Protein AF-A0A7V4HFW6-F1 (afdb_monomer_lite)

Sequence (253 aa):
MPDVRALERLYQLGNRREFVHPDPLETLYEYPHDEDREAVGLIAACLAYGRVAQILRSLRFVLSSLGSHPAQFLRSATAAEIKRAAAGFRHRFTDEADLAHFLIAVGQLLRDFGSLEKSFSSCICPGDTTTFPAVRKWAAMLAPRGRSSLVPDADGGSAFKRLHLYLRWMLRKDDVDPGCWNCAPPSMLVMPLDTHMCQIAKSWRLTMRSSMDETMALEITGRFRDVRPDDPVRYDFVLTRFGINPGATVHWV

Structure (mmCIF, N/CA/C/O backbone):
data_AF-A0A7V4HFW6-F1
#
_entry.id   AF-A0A7V4HFW6-F1
#
loop_
_atom_site.group_PDB
_atom_site.id
_atom_site.type_symbol
_atom_site.label_atom_id
_atom_site.label_alt_id
_atom_site.label_comp_id
_atom_site.label_asym_id
_atom_site.label_entity_id
_atom_site.label_seq_id
_atom_site.pdbx_PDB_ins_code
_atom_site.Cartn_x
_atom_site.Cartn_y
_atom_site.Cartn_z
_atom_site.occupancy
_atom_site.B_iso_or_equiv
_atom_site.auth_seq_id
_atom_site.auth_comp_id
_atom_site.auth_asym_id
_atom_site.auth_atom_id
_atom_site.pdbx_PDB_model_num
ATOM 1 N N . MET A 1 1 ? -18.505 4.754 18.917 1.00 77.94 1 MET A N 1
ATOM 2 C CA . MET A 1 1 ? -18.320 3.596 18.013 1.00 77.94 1 MET A CA 1
ATOM 3 C C . MET A 1 1 ? -19.536 2.683 18.121 1.00 77.94 1 MET A C 1
ATOM 5 O O . MET A 1 1 ? -20.018 2.542 19.242 1.00 77.94 1 MET A O 1
ATOM 9 N N . PRO A 1 2 ? -20.048 2.112 17.015 1.00 77.88 2 PRO A N 1
ATOM 10 C CA . PRO A 1 2 ? -21.076 1.073 17.056 1.00 77.88 2 PRO A CA 1
ATOM 11 C C . PRO A 1 2 ? -20.615 -0.147 17.857 1.00 77.88 2 PRO A C 1
ATOM 13 O O . PRO A 1 2 ? -19.414 -0.343 18.057 1.00 77.88 2 PRO A O 1
ATOM 16 N N . ASP A 1 3 ? -21.561 -0.978 18.293 1.00 86.94 3 ASP A N 1
ATOM 17 C CA . ASP A 1 3 ? -21.212 -2.254 18.912 1.00 86.94 3 ASP A CA 1
ATOM 18 C C . ASP A 1 3 ? -20.557 -3.220 17.901 1.00 86.94 3 ASP A C 1
ATOM 20 O O . ASP A 1 3 ? -20.716 -3.105 16.681 1.00 86.94 3 ASP A O 1
ATOM 24 N N . VAL A 1 4 ? -19.820 -4.203 18.425 1.00 90.56 4 VAL A N 1
ATOM 25 C CA . VAL A 1 4 ? -19.086 -5.191 17.616 1.00 90.56 4 VAL A CA 1
ATOM 26 C C . VAL A 1 4 ? -20.016 -5.994 16.699 1.00 90.56 4 VAL A C 1
ATOM 28 O O . VAL A 1 4 ? -19.644 -6.324 15.575 1.00 90.56 4 VAL A O 1
ATOM 31 N N . ARG A 1 5 ? -21.247 -6.294 17.137 1.00 92.00 5 ARG A N 1
ATOM 32 C CA . ARG A 1 5 ? -22.207 -7.071 16.336 1.00 92.00 5 ARG A CA 1
ATOM 33 C C . ARG A 1 5 ? -22.681 -6.274 15.124 1.00 92.00 5 ARG A C 1
ATOM 35 O O . ARG A 1 5 ? -22.878 -6.855 14.062 1.00 92.00 5 ARG A O 1
ATOM 42 N N . ALA A 1 6 ? -22.864 -4.963 15.259 1.00 91.31 6 ALA A N 1
ATOM 43 C CA . ALA A 1 6 ? -23.225 -4.080 14.160 1.00 91.31 6 ALA A CA 1
ATOM 44 C C . ALA A 1 6 ? -22.107 -4.000 13.110 1.00 91.31 6 ALA A C 1
ATOM 46 O O . ALA A 1 6 ? -22.396 -4.131 11.922 1.00 91.31 6 ALA A O 1
ATOM 47 N N . LEU A 1 7 ? -20.847 -3.863 13.540 1.00 92.75 7 LEU A N 1
ATOM 48 C CA . LEU A 1 7 ? -19.689 -3.860 12.637 1.00 92.75 7 LEU A CA 1
ATOM 49 C C . LEU A 1 7 ? -19.529 -5.196 11.897 1.00 92.75 7 LEU A C 1
ATOM 51 O O . LEU A 1 7 ? -19.303 -5.203 10.689 1.00 92.75 7 LEU A O 1
ATOM 55 N N . GLU A 1 8 ? -19.718 -6.326 12.582 1.00 94.94 8 GLU A N 1
ATOM 56 C CA . GLU A 1 8 ? -19.687 -7.641 11.928 1.00 94.94 8 GLU A CA 1
ATOM 57 C C . GLU A 1 8 ? -20.806 -7.833 10.914 1.00 94.94 8 GLU A C 1
ATOM 59 O O . GLU A 1 8 ? -20.550 -8.319 9.815 1.00 94.94 8 GLU A O 1
ATOM 64 N N . ARG A 1 9 ? -22.037 -7.423 11.244 1.00 93.31 9 ARG A N 1
ATOM 65 C CA . ARG A 1 9 ? -23.144 -7.469 10.280 1.00 93.31 9 ARG A CA 1
ATOM 66 C C . ARG A 1 9 ? -22.826 -6.637 9.043 1.00 93.31 9 ARG A C 1
ATOM 68 O O . ARG A 1 9 ? -23.044 -7.105 7.930 1.00 93.31 9 ARG A O 1
ATOM 75 N N . LEU A 1 10 ? -22.278 -5.436 9.228 1.00 92.12 10 LEU A N 1
ATOM 76 C CA . LEU A 1 10 ? -21.871 -4.582 8.115 1.00 92.12 10 LEU A CA 1
ATOM 77 C C . LEU A 1 10 ? -20.814 -5.265 7.239 1.00 92.12 10 LEU A C 1
ATOM 79 O O . LEU A 1 10 ? -20.941 -5.262 6.017 1.00 92.12 10 LEU A O 1
ATOM 83 N N . TYR A 1 11 ? -19.807 -5.886 7.855 1.00 95.44 11 TYR A N 1
ATOM 84 C CA . TYR A 1 11 ? -18.776 -6.628 7.136 1.00 95.44 11 TYR A CA 1
ATOM 85 C C . TYR A 1 11 ? -19.361 -7.805 6.342 1.00 95.44 11 TYR A C 1
ATOM 87 O O . TYR A 1 11 ? -19.107 -7.923 5.150 1.00 95.44 11 TYR A O 1
ATOM 95 N N . GLN A 1 12 ? -20.199 -8.640 6.961 1.00 94.44 12 GLN A N 1
ATOM 96 C CA . GLN A 1 12 ? -20.808 -9.810 6.308 1.00 94.44 12 GLN A CA 1
ATOM 97 C C . GLN A 1 12 ? -21.712 -9.442 5.121 1.00 94.44 12 GLN A C 1
ATOM 99 O O . GLN A 1 12 ? -21.821 -10.193 4.147 1.00 94.44 12 GLN A O 1
ATOM 104 N N . LEU A 1 13 ? -22.382 -8.292 5.205 1.00 91.88 13 LEU A N 1
ATOM 105 C CA . LEU A 1 13 ? -23.240 -7.796 4.134 1.00 91.88 13 LEU A CA 1
ATOM 106 C C . LEU A 1 13 ? -22.433 -7.114 3.026 1.00 91.88 13 LEU A C 1
ATOM 108 O O . LEU A 1 13 ? -22.739 -7.319 1.857 1.00 91.88 13 LEU A O 1
ATOM 112 N N . GLY A 1 14 ? -21.421 -6.319 3.383 1.00 92.56 14 GLY A N 1
ATOM 113 C CA . GLY A 1 14 ? -20.745 -5.410 2.458 1.00 92.56 14 GLY A CA 1
ATOM 114 C C . GLY A 1 14 ? -19.383 -5.865 1.935 1.00 92.56 14 GLY A C 1
ATOM 115 O O . GLY A 1 14 ? -18.939 -5.333 0.922 1.00 92.56 14 GLY A O 1
ATOM 116 N N . ASN A 1 15 ? -18.692 -6.810 2.581 1.00 95.88 15 ASN A N 1
ATOM 117 C CA . ASN A 1 15 ? -17.366 -7.259 2.145 1.00 95.88 15 ASN A CA 1
ATOM 118 C C . ASN A 1 15 ? -17.488 -8.246 0.980 1.00 95.88 15 ASN A C 1
ATOM 120 O O . ASN A 1 15 ? -17.296 -9.444 1.151 1.00 95.88 15 ASN A O 1
ATOM 124 N N . ARG A 1 16 ? -17.877 -7.741 -0.193 1.00 94.75 16 ARG A N 1
ATOM 125 C CA . ARG A 1 16 ? -18.150 -8.539 -1.392 1.00 94.75 16 ARG A CA 1
ATOM 126 C C . ARG A 1 16 ? -17.577 -7.867 -2.629 1.00 94.75 16 ARG A C 1
ATOM 128 O O . ARG A 1 16 ? -17.678 -6.649 -2.781 1.00 94.75 16 ARG A O 1
ATOM 135 N N . ARG A 1 17 ? -17.057 -8.676 -3.559 1.00 93.38 17 ARG A N 1
ATOM 136 C CA . ARG A 1 17 ? -16.480 -8.198 -4.833 1.00 93.38 17 ARG A CA 1
ATOM 137 C C . ARG A 1 17 ? -17.443 -7.360 -5.661 1.00 93.38 17 ARG A C 1
ATOM 139 O O . ARG A 1 17 ? -17.020 -6.405 -6.300 1.00 93.38 17 ARG A O 1
ATOM 146 N N . GLU A 1 18 ? -18.733 -7.685 -5.620 1.00 93.06 18 GLU A N 1
ATOM 147 C CA . GLU A 1 18 ? -19.774 -6.952 -6.351 1.00 93.06 18 GLU A CA 1
ATOM 148 C C . GLU A 1 18 ? -19.859 -5.469 -5.956 1.00 93.06 18 GLU A C 1
ATOM 150 O O . GLU A 1 18 ? -20.250 -4.637 -6.771 1.00 93.06 18 GLU A O 1
ATOM 155 N N . PHE A 1 19 ? -19.430 -5.118 -4.739 1.00 93.44 19 PHE A N 1
ATOM 156 C CA . PHE A 1 19 ? -19.416 -3.738 -4.263 1.00 93.44 19 PHE A CA 1
ATOM 157 C C . PHE A 1 19 ? -18.097 -3.014 -4.519 1.00 93.44 19 PHE A C 1
ATOM 159 O O . PHE A 1 19 ? -18.012 -1.825 -4.217 1.00 93.44 19 PHE A O 1
ATOM 166 N N . VAL A 1 20 ? -17.076 -3.676 -5.073 1.00 94.38 20 VAL A N 1
ATOM 167 C CA . VAL A 1 20 ? -15.762 -3.061 -5.319 1.00 94.38 20 VAL A CA 1
ATOM 168 C C . VAL A 1 20 ? -15.848 -2.021 -6.430 1.00 94.38 20 VAL A C 1
ATOM 170 O O . VAL A 1 20 ? -15.297 -0.939 -6.276 1.00 94.38 20 VAL A O 1
ATOM 173 N N . HIS A 1 21 ? -16.596 -2.261 -7.507 1.00 92.44 21 HIS A N 1
ATOM 174 C CA . HIS A 1 21 ? -16.674 -1.288 -8.597 1.00 92.44 21 HIS A CA 1
ATOM 175 C C . HIS A 1 21 ? -17.444 -0.013 -8.199 1.00 92.44 21 HIS A C 1
ATOM 177 O O . HIS A 1 21 ? -18.518 -0.108 -7.595 1.00 92.44 21 HIS A O 1
ATOM 183 N N . PRO A 1 22 ? -16.950 1.199 -8.533 1.00 92.81 22 PRO A N 1
ATOM 184 C CA . PRO A 1 22 ? -15.612 1.509 -9.048 1.00 92.81 22 PRO A CA 1
ATOM 185 C C . PRO A 1 22 ? -14.568 1.616 -7.923 1.00 92.81 22 PRO A C 1
ATOM 187 O O . PRO A 1 22 ? -14.797 2.335 -6.945 1.00 92.81 22 PRO A O 1
ATOM 190 N N . ASP A 1 23 ? -13.418 0.957 -8.061 1.00 94.94 23 ASP A N 1
ATOM 191 C CA . ASP A 1 23 ? -12.269 1.091 -7.147 1.00 94.94 23 ASP A CA 1
ATOM 192 C C . ASP A 1 23 ? -10.970 0.636 -7.836 1.00 94.94 23 ASP A C 1
ATOM 194 O O . ASP A 1 23 ? -11.009 -0.353 -8.560 1.00 94.94 23 ASP A O 1
ATOM 198 N N . PRO A 1 24 ? -9.813 1.295 -7.620 1.00 96.44 24 PRO A N 1
ATOM 199 C CA . PRO A 1 24 ? -8.518 0.822 -8.123 1.00 96.44 24 PRO A CA 1
ATOM 200 C C . PRO A 1 24 ? -8.185 -0.632 -7.775 1.00 96.44 24 PRO A C 1
ATOM 202 O O . PRO A 1 24 ? -7.487 -1.284 -8.543 1.00 96.44 24 PRO A O 1
ATOM 205 N N . LEU A 1 25 ? -8.690 -1.146 -6.650 1.00 97.38 25 LEU A N 1
ATOM 206 C CA . LEU A 1 25 ? -8.543 -2.545 -6.255 1.00 97.38 25 LEU A CA 1
ATOM 207 C C . LEU A 1 25 ? -9.041 -3.519 -7.339 1.00 97.38 25 LEU A C 1
ATOM 209 O O . LEU A 1 25 ? -8.494 -4.610 -7.477 1.00 97.38 25 LEU A O 1
ATOM 213 N N . GLU A 1 26 ? -10.032 -3.127 -8.146 1.00 96.38 26 GLU A N 1
ATOM 214 C CA . GLU A 1 26 ? -10.599 -3.998 -9.179 1.00 96.38 26 GLU A CA 1
ATOM 215 C C . GLU A 1 26 ? -9.568 -4.412 -10.238 1.00 96.38 26 GLU A C 1
ATOM 217 O O . GLU A 1 26 ? -9.632 -5.532 -10.742 1.00 96.38 26 GLU A O 1
ATOM 222 N N . THR A 1 27 ? -8.563 -3.569 -10.511 1.00 96.81 27 THR A N 1
ATOM 223 C CA . THR A 1 27 ? -7.544 -3.867 -11.528 1.00 96.81 27 THR A CA 1
ATOM 224 C C . THR A 1 27 ? -6.613 -4.997 -11.104 1.00 96.81 27 THR A C 1
ATOM 226 O O . THR A 1 27 ? -5.989 -5.624 -11.949 1.00 96.81 27 THR A O 1
ATOM 229 N N . LEU A 1 28 ? -6.493 -5.276 -9.801 1.00 97.25 28 LEU A N 1
ATOM 230 C CA . LEU A 1 28 ? -5.651 -6.364 -9.294 1.00 97.25 28 LEU A CA 1
ATOM 231 C C . LEU A 1 28 ? -6.255 -7.738 -9.612 1.00 97.25 28 LEU A C 1
ATOM 233 O O . LEU A 1 28 ? -5.517 -8.715 -9.732 1.00 97.25 28 LEU A O 1
ATOM 237 N N . TYR A 1 29 ? -7.583 -7.828 -9.738 1.00 96.50 29 TYR A N 1
ATOM 238 C CA . TYR A 1 29 ? -8.276 -9.094 -9.990 1.00 96.50 29 TYR A CA 1
ATOM 239 C C . TYR A 1 29 ? -8.014 -9.651 -11.392 1.00 96.50 29 TYR A C 1
ATOM 241 O O . TYR A 1 29 ? -8.211 -10.844 -11.615 1.00 96.50 29 TYR A O 1
ATOM 249 N N . GLU A 1 30 ? -7.542 -8.814 -12.315 1.00 95.25 30 GLU A N 1
ATOM 250 C CA . GLU A 1 30 ? -7.177 -9.207 -13.679 1.00 95.25 30 GLU A CA 1
ATOM 251 C C . GLU A 1 30 ? -5.857 -9.998 -13.735 1.00 95.25 30 GLU A C 1
ATOM 253 O O . GLU A 1 30 ? -5.575 -10.654 -14.736 1.00 95.25 30 GLU A O 1
ATOM 258 N N . TYR A 1 31 ? -5.065 -9.987 -12.654 1.00 96.44 31 TYR A N 1
ATOM 259 C CA . TYR A 1 31 ? -3.731 -10.587 -12.612 1.00 96.44 31 TYR A CA 1
ATOM 260 C C . TYR A 1 31 ? -3.705 -11.829 -11.701 1.00 96.44 31 TYR A C 1
ATOM 262 O O . TYR A 1 31 ? -3.761 -11.712 -10.468 1.00 96.44 31 TYR A O 1
ATOM 270 N N . PRO A 1 32 ? -3.619 -13.049 -12.273 1.00 93.06 32 PRO A N 1
ATOM 271 C CA . PRO A 1 32 ? -3.630 -14.291 -11.500 1.00 93.06 32 PRO A CA 1
ATOM 272 C C . PRO A 1 32 ? -2.291 -14.578 -10.807 1.00 93.06 32 PRO A C 1
ATOM 274 O O . PRO A 1 32 ? -2.283 -15.235 -9.767 1.00 93.06 32 PRO A O 1
ATOM 277 N N . HIS A 1 33 ? -1.180 -14.074 -11.348 1.00 96.44 33 HIS A N 1
ATOM 278 C CA . HIS A 1 33 ? 0.154 -14.257 -10.783 1.00 96.44 33 HIS A CA 1
ATOM 279 C C . HIS A 1 33 ? 0.451 -13.200 -9.720 1.00 96.44 33 HIS A C 1
ATOM 281 O O . HIS A 1 33 ? 0.238 -12.009 -9.947 1.00 96.44 33 HIS A O 1
ATOM 287 N N . ASP A 1 34 ? 0.960 -13.644 -8.568 1.00 97.25 34 ASP A N 1
ATOM 288 C CA . ASP A 1 34 ? 1.223 -12.766 -7.425 1.00 97.25 34 ASP A CA 1
ATOM 289 C C . ASP A 1 34 ? 2.218 -11.656 -7.780 1.00 97.25 34 ASP A C 1
ATOM 291 O O . ASP A 1 34 ? 1.963 -10.503 -7.457 1.00 97.25 34 ASP A O 1
ATOM 295 N N . GLU A 1 35 ? 3.272 -11.955 -8.546 1.00 97.19 35 GLU A N 1
ATOM 296 C CA . GLU A 1 35 ? 4.270 -10.952 -8.942 1.00 97.19 35 GLU A CA 1
ATOM 297 C C . GLU A 1 35 ? 3.668 -9.772 -9.721 1.00 97.19 35 GLU A C 1
ATOM 299 O O . GLU A 1 35 ? 3.966 -8.613 -9.423 1.00 97.19 35 GLU A O 1
ATOM 304 N N . ASP A 1 36 ? 2.767 -10.043 -10.667 1.00 98.38 36 ASP A N 1
ATOM 305 C CA . ASP A 1 36 ? 2.070 -8.998 -11.416 1.00 98.38 36 ASP A CA 1
ATOM 306 C C . ASP A 1 36 ? 1.048 -8.276 -10.529 1.00 98.38 36 ASP A C 1
ATOM 308 O O . ASP A 1 36 ? 0.936 -7.049 -10.588 1.00 98.38 36 ASP A O 1
ATOM 312 N N . ARG A 1 37 ? 0.353 -9.005 -9.646 1.00 98.19 37 ARG A N 1
ATOM 313 C CA . ARG A 1 37 ? -0.600 -8.420 -8.694 1.00 98.19 37 ARG A CA 1
ATOM 314 C C . ARG A 1 37 ? 0.075 -7.465 -7.709 1.00 98.19 37 ARG A C 1
ATOM 316 O O . ARG A 1 37 ? -0.494 -6.416 -7.415 1.00 98.19 37 ARG A O 1
ATOM 323 N N . GLU A 1 38 ? 1.278 -7.788 -7.239 1.00 98.44 38 GLU A N 1
ATOM 324 C CA . GLU A 1 38 ? 2.109 -6.917 -6.402 1.00 98.44 38 GLU A CA 1
ATOM 325 C C . GLU A 1 38 ? 2.400 -5.590 -7.116 1.00 98.44 38 GLU A C 1
ATOM 327 O O . GLU A 1 38 ? 2.116 -4.509 -6.592 1.00 98.44 38 GLU A O 1
ATOM 332 N N . ALA A 1 39 ? 2.927 -5.664 -8.343 1.00 98.62 39 ALA A N 1
ATOM 333 C CA . ALA A 1 39 ? 3.289 -4.484 -9.125 1.00 98.62 39 ALA A CA 1
ATOM 334 C C . ALA A 1 39 ? 2.064 -3.612 -9.447 1.00 98.62 39 ALA A C 1
ATOM 336 O O . ALA A 1 39 ? 2.074 -2.399 -9.216 1.00 98.62 39 ALA A O 1
ATOM 337 N N . VAL A 1 40 ? 0.990 -4.234 -9.936 1.00 98.69 40 VAL A N 1
ATOM 338 C CA . VAL A 1 40 ? -0.272 -3.563 -10.279 1.00 98.69 40 VAL A CA 1
ATOM 339 C C . VAL A 1 40 ? -0.907 -2.948 -9.038 1.00 98.69 40 VAL A C 1
ATOM 341 O O . VAL A 1 40 ? -1.331 -1.794 -9.081 1.00 98.69 40 VAL A O 1
ATOM 344 N N . GLY A 1 41 ? -0.926 -3.676 -7.921 1.00 98.56 41 GLY A N 1
ATOM 345 C CA . GLY A 1 41 ? -1.464 -3.200 -6.654 1.00 98.56 41 GLY A CA 1
ATOM 346 C C . GLY A 1 41 ? -0.745 -1.961 -6.141 1.00 98.56 41 GLY A C 1
ATOM 347 O O . GLY A 1 41 ? -1.393 -1.000 -5.721 1.00 98.56 41 GLY A O 1
ATOM 348 N N . LEU A 1 42 ? 0.585 -1.940 -6.228 1.00 98.75 42 LEU A N 1
ATOM 349 C CA . LEU A 1 42 ? 1.373 -0.801 -5.774 1.00 98.75 42 LEU A CA 1
ATOM 350 C C . LEU A 1 42 ? 1.129 0.432 -6.658 1.00 98.75 42 LEU A C 1
ATOM 352 O O . LEU A 1 42 ? 0.905 1.529 -6.142 1.00 98.75 42 LEU A O 1
ATOM 356 N N . ILE A 1 43 ? 1.099 0.252 -7.984 1.00 98.62 43 ILE A N 1
ATOM 357 C CA . ILE A 1 43 ? 0.761 1.315 -8.944 1.00 98.62 43 ILE A CA 1
ATOM 358 C C . ILE A 1 43 ? -0.651 1.858 -8.669 1.00 98.62 43 ILE A C 1
ATOM 360 O O . ILE A 1 43 ? -0.835 3.075 -8.568 1.00 98.62 43 ILE A O 1
ATOM 364 N N . ALA A 1 44 ? -1.632 0.967 -8.492 1.00 98.50 44 ALA A N 1
ATOM 365 C CA . ALA A 1 44 ? -3.020 1.301 -8.181 1.00 98.50 44 ALA A CA 1
ATOM 366 C C . ALA A 1 44 ? -3.140 2.138 -6.907 1.00 98.50 44 ALA A C 1
ATOM 368 O O . ALA A 1 44 ? -3.744 3.214 -6.926 1.00 98.50 44 ALA A O 1
ATOM 369 N N . ALA A 1 45 ? -2.507 1.701 -5.820 1.00 98.06 45 ALA A N 1
ATOM 370 C CA . ALA A 1 45 ? -2.551 2.393 -4.542 1.00 98.06 45 ALA A CA 1
ATOM 371 C C . ALA A 1 45 ? -1.865 3.770 -4.587 1.00 98.06 45 ALA A C 1
ATOM 373 O O . ALA A 1 45 ? -2.411 4.761 -4.090 1.00 98.06 45 ALA A O 1
ATOM 374 N N . CYS A 1 46 ? -0.694 3.875 -5.222 1.00 97.44 46 CYS A N 1
ATOM 375 C CA . CYS A 1 46 ? 0.036 5.138 -5.356 1.00 97.44 46 CYS A CA 1
ATOM 376 C C . CYS A 1 46 ? -0.711 6.171 -6.220 1.00 97.44 46 CYS A C 1
ATOM 378 O O . CYS A 1 46 ? -0.629 7.375 -5.945 1.00 97.44 46 CYS A O 1
ATOM 380 N N . LEU A 1 47 ? -1.504 5.718 -7.196 1.00 97.06 47 LEU A N 1
ATOM 381 C CA . LEU A 1 47 ? -2.384 6.556 -8.020 1.00 97.06 47 LEU A CA 1
ATOM 382 C C . LEU A 1 47 ? -3.774 6.805 -7.411 1.00 97.06 47 LEU A C 1
ATOM 384 O O . LEU A 1 47 ? -4.524 7.615 -7.960 1.00 97.06 47 LEU A O 1
ATOM 388 N N . ALA A 1 48 ? -4.117 6.180 -6.276 1.00 94.56 48 ALA A N 1
ATOM 389 C CA . ALA A 1 48 ? -5.437 6.243 -5.637 1.00 94.56 48 ALA A CA 1
ATOM 390 C C . ALA A 1 48 ? -5.728 7.585 -4.931 1.00 94.56 48 ALA A C 1
ATOM 392 O O . ALA A 1 48 ? -6.038 7.655 -3.736 1.00 94.56 48 ALA A O 1
ATOM 393 N N . TYR A 1 49 ? -5.630 8.683 -5.678 1.00 92.25 49 TYR A N 1
ATOM 394 C CA . TYR A 1 49 ? -5.977 10.024 -5.237 1.00 92.25 49 TYR A CA 1
ATOM 395 C C . TYR A 1 49 ? -6.669 10.810 -6.359 1.00 92.25 49 TYR A C 1
ATOM 397 O O . TYR A 1 49 ? -6.290 10.771 -7.529 1.00 92.25 49 TYR A O 1
ATOM 405 N N . GLY A 1 50 ? -7.720 11.542 -5.992 1.00 91.81 50 GLY A N 1
ATOM 406 C CA . GLY A 1 50 ? -8.597 12.227 -6.934 1.00 91.81 50 GLY A CA 1
ATOM 407 C C . GLY A 1 50 ? -9.901 11.478 -7.204 1.00 91.81 50 GLY A C 1
ATOM 408 O O . GLY A 1 50 ? -10.363 10.704 -6.376 1.00 91.81 50 GLY A O 1
ATOM 409 N N . ARG A 1 51 ? -10.548 11.767 -8.340 1.00 92.56 51 ARG A N 1
ATOM 410 C CA . ARG A 1 51 ? -11.844 11.157 -8.684 1.00 92.56 51 ARG A CA 1
ATOM 411 C C . ARG A 1 51 ? -11.615 9.745 -9.219 1.00 92.56 51 ARG A C 1
ATOM 413 O O . ARG A 1 51 ? -10.801 9.589 -10.126 1.00 92.56 51 ARG A O 1
ATOM 420 N N . VAL A 1 52 ? -12.385 8.765 -8.747 1.00 93.38 52 VAL A N 1
ATOM 421 C CA . VAL A 1 52 ? -12.224 7.343 -9.115 1.00 93.38 52 VAL A CA 1
ATOM 422 C C . VAL A 1 52 ? -12.187 7.104 -10.629 1.00 93.38 52 VAL A C 1
ATOM 424 O O . VAL A 1 52 ? -11.282 6.445 -11.125 1.00 93.38 52 VAL A O 1
ATOM 427 N N . ALA A 1 53 ? -13.060 7.760 -11.399 1.00 94.88 53 ALA A N 1
ATOM 428 C CA . ALA A 1 53 ? -13.061 7.645 -12.859 1.00 94.88 53 ALA A CA 1
ATOM 429 C C . ALA A 1 53 ? -11.760 8.144 -13.521 1.00 94.88 53 ALA A C 1
ATOM 431 O O . ALA A 1 53 ? -11.373 7.644 -14.574 1.00 94.88 53 ALA A O 1
ATOM 432 N N . GLN A 1 54 ? -11.088 9.143 -12.934 1.00 96.88 54 GLN A N 1
ATOM 433 C CA . GLN A 1 54 ? -9.783 9.612 -13.407 1.00 96.88 54 GLN A CA 1
ATOM 434 C C . GLN A 1 54 ? -8.684 8.615 -13.037 1.00 96.88 54 GLN A C 1
ATOM 436 O O . GLN A 1 54 ? -7.861 8.304 -13.889 1.00 96.88 54 GLN A O 1
ATOM 441 N N . ILE A 1 55 ? -8.721 8.079 -11.813 1.00 97.44 55 ILE A N 1
ATOM 442 C CA . ILE A 1 55 ? -7.759 7.076 -11.340 1.00 97.44 55 ILE A CA 1
ATOM 443 C C . ILE A 1 55 ? -7.793 5.843 -12.252 1.00 97.44 55 ILE A C 1
ATOM 445 O O . ILE A 1 55 ? -6.759 5.454 -12.783 1.00 97.44 55 ILE A O 1
ATOM 449 N N . LEU A 1 56 ? -8.980 5.296 -12.532 1.00 97.88 56 LEU A N 1
ATOM 450 C CA . LEU A 1 56 ? -9.133 4.133 -13.413 1.00 97.88 56 LEU A CA 1
ATOM 451 C C . LEU A 1 56 ? -8.661 4.410 -14.852 1.00 97.88 56 LEU A C 1
ATOM 453 O O . LEU A 1 56 ? -8.107 3.525 -15.497 1.00 97.88 56 LEU A O 1
ATOM 457 N N . ARG A 1 57 ? -8.829 5.638 -15.370 1.00 97.94 57 ARG A N 1
ATOM 458 C CA . ARG A 1 57 ? -8.252 6.024 -16.674 1.00 97.94 57 ARG A CA 1
ATOM 459 C C . ARG A 1 57 ? -6.726 6.033 -16.644 1.00 97.94 57 ARG A C 1
ATOM 461 O O . ARG A 1 57 ? -6.110 5.523 -17.573 1.00 97.94 57 ARG A O 1
ATOM 468 N N . SER A 1 58 ? -6.134 6.603 -15.597 1.00 98.38 58 SER A N 1
ATOM 469 C CA . SER A 1 58 ? -4.683 6.622 -15.419 1.00 98.38 58 SER A CA 1
ATOM 470 C C . SER A 1 58 ? -4.119 5.212 -15.273 1.00 98.38 58 SER A C 1
ATOM 472 O O . SER A 1 58 ? -3.106 4.914 -15.893 1.00 98.38 58 SER A O 1
ATOM 474 N N . LEU A 1 59 ? -4.800 4.324 -14.546 1.00 98.44 59 LEU A N 1
ATOM 475 C CA . LEU A 1 59 ? -4.389 2.924 -14.437 1.00 98.44 59 LEU A CA 1
ATOM 476 C C . LEU A 1 59 ? -4.448 2.206 -15.776 1.00 98.44 59 LEU A C 1
ATOM 478 O O . LEU A 1 59 ? -3.463 1.586 -16.154 1.00 98.44 59 LEU A O 1
ATOM 482 N N . ARG A 1 60 ? -5.532 2.366 -16.545 1.00 98.00 60 ARG A N 1
ATOM 483 C CA . ARG A 1 60 ? -5.604 1.793 -17.898 1.00 98.00 60 ARG A CA 1
ATOM 484 C C . ARG A 1 60 ? -4.451 2.246 -18.786 1.00 98.00 60 ARG A C 1
ATOM 486 O O . ARG A 1 60 ? -3.870 1.409 -19.463 1.00 98.00 60 ARG A O 1
ATOM 493 N N . PHE A 1 61 ? -4.101 3.535 -18.756 1.00 98.19 61 PHE A N 1
ATOM 494 C CA . PHE A 1 61 ? -2.940 4.040 -19.490 1.00 98.19 61 PHE A CA 1
ATOM 495 C C . PHE A 1 61 ? -1.666 3.296 -19.074 1.00 98.19 61 PHE A C 1
ATOM 497 O O . PHE A 1 61 ? -1.022 2.676 -19.915 1.00 98.19 61 PHE A O 1
ATOM 504 N N . VAL A 1 62 ? -1.337 3.304 -17.776 1.00 98.12 62 VAL A N 1
ATOM 505 C CA . VAL A 1 62 ? -0.081 2.721 -17.284 1.00 98.12 62 VAL A CA 1
ATOM 506 C C . VAL A 1 62 ? -0.029 1.227 -17.579 1.00 98.12 62 VAL A C 1
ATOM 508 O O . VAL A 1 62 ? 0.925 0.770 -18.195 1.00 98.12 62 VAL A O 1
ATOM 511 N N . LEU A 1 63 ? -1.064 0.475 -17.207 1.00 98.06 63 LEU A N 1
ATOM 512 C CA . LEU A 1 63 ? -1.091 -0.977 -17.369 1.00 98.06 63 LEU A CA 1
ATOM 513 C C . LEU A 1 63 ? -1.033 -1.396 -18.843 1.00 98.06 63 LEU A C 1
ATOM 515 O O . LEU A 1 63 ? -0.321 -2.342 -19.171 1.00 98.06 63 LEU A O 1
ATOM 519 N N . SER A 1 64 ? -1.678 -0.649 -19.748 1.00 97.25 64 SER A N 1
ATOM 520 C CA . SER A 1 64 ? -1.567 -0.915 -21.188 1.00 97.25 64 SER A CA 1
ATOM 521 C C . SER A 1 64 ? -0.139 -0.752 -21.719 1.00 97.25 64 SER A C 1
ATOM 523 O O . SER A 1 64 ? 0.284 -1.531 -22.571 1.00 97.25 64 SER A O 1
ATOM 525 N N . SER A 1 65 ? 0.627 0.200 -21.175 1.00 96.94 65 SER A N 1
ATOM 526 C CA . SER A 1 65 ? 2.028 0.422 -21.543 1.00 96.94 65 SER A CA 1
ATOM 527 C C . SER A 1 65 ? 2.986 -0.623 -20.963 1.00 96.94 65 SER A C 1
ATOM 529 O O . SER A 1 65 ? 4.062 -0.822 -21.521 1.00 96.94 65 SER A O 1
ATOM 531 N N . LEU A 1 66 ? 2.630 -1.273 -19.846 1.00 97.56 66 LEU A N 1
ATOM 532 C CA . LEU A 1 66 ? 3.448 -2.320 -19.213 1.00 97.56 66 LEU A CA 1
ATOM 533 C C . LEU A 1 66 ? 3.180 -3.721 -19.794 1.00 97.56 66 LEU A C 1
ATOM 535 O O . LEU A 1 66 ? 4.022 -4.608 -19.665 1.00 97.56 66 LEU A O 1
ATOM 539 N N . GLY A 1 67 ? 2.032 -3.918 -20.450 1.00 94.75 67 GLY A N 1
ATOM 540 C CA . GLY A 1 67 ? 1.640 -5.188 -21.063 1.00 94.75 67 GLY A CA 1
ATOM 541 C C . GLY A 1 67 ? 1.034 -6.193 -20.075 1.00 94.75 67 GLY A C 1
ATOM 542 O O . GLY A 1 67 ? 0.597 -5.838 -18.982 1.00 94.75 67 GLY A O 1
ATOM 543 N N . SER A 1 68 ? 0.981 -7.468 -20.478 1.00 93.94 68 SER A N 1
ATOM 544 C CA . SER A 1 68 ? 0.329 -8.540 -19.704 1.00 93.94 68 SER A CA 1
ATOM 545 C C . SER A 1 68 ? 1.121 -9.010 -18.483 1.00 93.94 68 SER A C 1
ATOM 547 O O . SER A 1 68 ? 0.525 -9.591 -17.584 1.00 93.94 68 SER A O 1
ATOM 549 N N . HIS A 1 69 ? 2.428 -8.729 -18.438 1.00 97.69 69 HIS A N 1
ATOM 550 C CA . HIS A 1 69 ? 3.320 -9.083 -17.328 1.00 97.69 69 HIS A CA 1
ATOM 551 C C . HIS A 1 69 ? 4.047 -7.845 -16.777 1.00 97.69 69 HIS A C 1
ATOM 553 O O . HIS A 1 69 ? 5.252 -7.673 -17.017 1.00 97.69 69 HIS A O 1
ATOM 559 N N . PRO A 1 70 ? 3.336 -6.934 -16.078 1.00 98.31 70 PRO A N 1
ATOM 560 C CA . PRO A 1 70 ? 3.922 -5.710 -15.546 1.00 98.31 70 PRO A CA 1
ATOM 561 C C . PRO A 1 70 ? 5.164 -5.934 -14.679 1.00 98.31 70 PRO A C 1
ATOM 563 O O . PRO A 1 70 ? 6.118 -5.161 -14.778 1.00 98.31 70 PRO A O 1
ATOM 566 N N . ALA A 1 71 ? 5.202 -6.985 -13.856 1.00 98.44 71 ALA A N 1
ATOM 567 C CA . ALA A 1 71 ? 6.348 -7.250 -12.990 1.00 98.44 71 ALA A CA 1
ATOM 568 C C . ALA A 1 71 ? 7.591 -7.634 -13.796 1.00 98.44 71 ALA A C 1
ATOM 570 O O . ALA A 1 71 ? 8.684 -7.116 -13.550 1.00 98.44 71 ALA A O 1
ATOM 571 N N . GLN A 1 72 ? 7.423 -8.493 -14.805 1.00 98.38 72 GLN A N 1
ATOM 572 C CA . GLN A 1 72 ? 8.507 -8.873 -15.707 1.00 98.38 72 GLN A CA 1
ATOM 573 C C . GLN A 1 72 ? 9.019 -7.668 -16.501 1.00 98.38 72 GLN A C 1
ATOM 575 O O . GLN A 1 72 ? 10.238 -7.475 -16.597 1.00 98.38 72 GLN A O 1
ATOM 580 N N . PHE A 1 73 ? 8.110 -6.841 -17.033 1.00 98.62 73 PHE A N 1
ATOM 581 C CA . PHE A 1 73 ? 8.473 -5.604 -17.721 1.00 98.62 73 PHE A CA 1
ATOM 582 C C . PHE A 1 73 ? 9.303 -4.708 -16.799 1.00 98.62 73 PHE A C 1
ATOM 584 O O . PHE A 1 73 ? 10.423 -4.353 -17.143 1.00 98.62 73 PHE A O 1
ATOM 591 N N . LEU A 1 74 ? 8.823 -4.406 -15.590 1.00 98.69 74 LEU A N 1
ATOM 592 C CA . LEU A 1 74 ? 9.526 -3.513 -14.661 1.00 98.69 74 LEU A CA 1
ATOM 593 C C . LEU A 1 74 ? 10.888 -4.062 -14.216 1.00 98.69 74 LEU A C 1
ATOM 595 O O . LEU A 1 74 ? 11.846 -3.298 -14.070 1.00 98.69 74 LEU A O 1
ATOM 599 N N . ARG A 1 75 ? 10.996 -5.380 -14.021 1.00 98.44 75 ARG A N 1
ATOM 600 C CA . ARG A 1 75 ? 12.248 -6.040 -13.627 1.00 98.44 75 ARG A CA 1
ATOM 601 C C . ARG A 1 75 ? 13.316 -5.928 -14.721 1.00 98.44 75 ARG A C 1
ATOM 603 O O . ARG A 1 75 ? 14.476 -5.671 -14.396 1.00 98.44 75 ARG A O 1
ATOM 610 N N . SER A 1 76 ? 12.934 -6.116 -15.985 1.00 98.06 76 SER A N 1
ATOM 611 C CA . SER A 1 76 ? 13.861 -6.248 -17.123 1.00 98.06 76 SER A CA 1
ATOM 612 C C . SER A 1 76 ? 14.059 -4.973 -17.948 1.00 98.06 76 SER A C 1
ATOM 614 O O . SER A 1 76 ? 15.110 -4.819 -18.569 1.00 98.06 76 SER A O 1
ATOM 616 N N . ALA A 1 77 ? 13.090 -4.057 -17.939 1.00 98.06 77 ALA A N 1
ATOM 617 C CA . ALA A 1 77 ? 13.122 -2.853 -18.754 1.00 98.06 77 ALA A CA 1
ATOM 618 C C . ALA A 1 77 ? 14.261 -1.910 -18.351 1.00 98.06 77 ALA A C 1
ATOM 620 O O . ALA A 1 77 ? 14.546 -1.655 -17.176 1.00 98.06 77 ALA A O 1
ATOM 621 N N . THR A 1 78 ? 14.873 -1.316 -19.366 1.00 98.31 78 THR A N 1
ATOM 622 C CA . THR A 1 78 ? 15.812 -0.209 -19.221 1.00 98.31 78 THR A CA 1
ATOM 623 C C . THR A 1 78 ? 15.090 1.067 -18.780 1.00 98.31 78 THR A C 1
ATOM 625 O O . THR A 1 78 ? 13.896 1.266 -19.018 1.00 98.31 78 THR A O 1
ATOM 628 N N . ALA A 1 79 ? 15.833 2.019 -18.212 1.00 97.81 79 ALA A N 1
ATOM 629 C CA . ALA A 1 79 ? 15.270 3.325 -17.861 1.00 97.81 79 ALA A CA 1
ATOM 630 C C . ALA A 1 79 ? 14.661 4.062 -19.075 1.00 97.81 79 ALA A C 1
ATOM 632 O O . ALA A 1 79 ? 13.712 4.827 -18.915 1.00 97.81 79 ALA A O 1
ATOM 633 N N . ALA A 1 80 ? 15.182 3.840 -20.287 1.00 98.31 80 ALA A N 1
ATOM 634 C CA . ALA A 1 80 ? 14.642 4.429 -21.512 1.00 98.31 80 ALA A CA 1
ATOM 635 C C . ALA A 1 80 ? 13.294 3.806 -21.916 1.00 98.31 80 ALA A C 1
ATOM 637 O O . ALA A 1 80 ? 12.400 4.518 -22.367 1.00 98.31 80 ALA A O 1
ATOM 638 N N . GLU A 1 81 ? 13.118 2.496 -21.738 1.00 98.56 81 GLU A N 1
ATOM 639 C CA . GLU A 1 81 ? 11.836 1.810 -21.954 1.00 98.56 81 GLU A CA 1
ATOM 640 C C . GLU A 1 81 ? 10.772 2.265 -20.965 1.00 98.56 81 GLU A C 1
ATOM 642 O O . GLU A 1 81 ? 9.665 2.593 -21.382 1.00 98.56 81 GLU A O 1
ATOM 647 N N . ILE A 1 82 ? 11.124 2.392 -19.684 1.00 98.50 82 ILE A N 1
ATOM 648 C CA . ILE A 1 82 ? 10.188 2.882 -18.665 1.00 98.50 82 ILE A CA 1
ATOM 649 C C . ILE A 1 82 ? 9.767 4.330 -18.954 1.00 98.50 82 ILE A C 1
ATOM 651 O O . ILE A 1 82 ? 8.584 4.656 -18.875 1.00 98.50 82 ILE A O 1
ATOM 655 N N . LYS A 1 83 ? 10.704 5.199 -19.361 1.00 98.38 83 LYS A N 1
ATOM 656 C CA . LYS A 1 83 ? 10.373 6.571 -19.786 1.00 98.38 83 LYS A CA 1
ATOM 657 C C . LYS A 1 83 ? 9.435 6.597 -20.994 1.00 98.38 83 LYS A C 1
ATOM 659 O O . LYS A 1 83 ? 8.518 7.407 -21.016 1.00 98.38 83 LYS A O 1
ATOM 664 N N . ARG A 1 84 ? 9.631 5.705 -21.973 1.00 98.38 84 ARG A N 1
ATOM 665 C CA . ARG A 1 84 ? 8.716 5.569 -23.119 1.00 98.38 84 ARG A CA 1
ATOM 666 C C . ARG A 1 84 ? 7.328 5.094 -22.689 1.00 98.38 84 ARG A C 1
ATOM 668 O O . ARG A 1 84 ? 6.347 5.648 -23.163 1.00 98.38 84 ARG A O 1
ATOM 675 N N . ALA A 1 85 ? 7.243 4.132 -21.772 1.00 98.06 85 ALA A N 1
ATOM 676 C CA . ALA A 1 85 ? 5.970 3.642 -21.237 1.00 98.06 85 ALA A CA 1
ATOM 677 C C . ALA A 1 85 ? 5.189 4.723 -20.462 1.00 98.06 85 ALA A C 1
ATOM 679 O O . ALA A 1 85 ? 3.959 4.712 -20.455 1.00 98.06 85 ALA A O 1
ATOM 680 N N . ALA A 1 86 ? 5.900 5.663 -19.831 1.00 98.38 86 ALA A N 1
ATOM 681 C CA . ALA A 1 86 ? 5.314 6.792 -19.114 1.00 98.38 86 ALA A CA 1
ATOM 682 C C . ALA A 1 86 ? 5.008 8.014 -20.004 1.00 98.38 86 ALA A C 1
ATOM 684 O O . ALA A 1 86 ? 4.341 8.934 -19.536 1.00 98.38 86 ALA A O 1
ATOM 685 N N . ALA A 1 87 ? 5.481 8.054 -21.253 1.00 98.19 87 ALA A N 1
ATOM 686 C CA . ALA A 1 87 ? 5.408 9.242 -22.105 1.00 98.19 87 ALA A CA 1
ATOM 687 C C . ALA A 1 87 ? 3.959 9.682 -22.371 1.00 98.19 87 ALA A C 1
ATOM 689 O O . ALA A 1 87 ? 3.122 8.893 -22.804 1.00 98.19 87 ALA A O 1
ATOM 690 N N . GLY A 1 88 ? 3.659 10.957 -22.136 1.00 97.50 88 GLY A N 1
ATOM 691 C CA . GLY A 1 88 ? 2.318 11.530 -22.229 1.00 97.50 88 GLY A CA 1
ATOM 692 C C . GLY A 1 88 ? 1.438 11.285 -20.999 1.00 97.50 88 GLY A C 1
ATOM 693 O O . GLY A 1 88 ? 0.285 11.727 -20.984 1.00 97.50 88 GLY A O 1
ATOM 694 N N . PHE A 1 89 ? 1.943 10.614 -19.958 1.00 98.44 89 PHE A N 1
ATOM 695 C CA . PHE A 1 89 ? 1.177 10.392 -18.738 1.00 98.44 89 PHE A CA 1
ATOM 696 C C . PHE A 1 89 ? 0.916 11.699 -17.987 1.00 98.44 89 PHE A C 1
ATOM 698 O O . PHE A 1 89 ? 1.811 12.510 -17.746 1.00 98.44 89 PHE A O 1
ATOM 705 N N . ARG A 1 90 ? -0.331 11.870 -17.539 1.00 97.50 90 ARG A N 1
ATOM 706 C CA . ARG A 1 90 ? -0.702 12.947 -16.624 1.00 97.50 90 ARG A CA 1
ATOM 707 C C . ARG A 1 90 ? -1.848 12.531 -15.718 1.00 97.50 90 ARG A C 1
ATOM 709 O O . ARG A 1 90 ? -2.920 12.140 -16.183 1.00 97.50 90 ARG A O 1
ATOM 716 N N . HIS A 1 91 ? -1.659 12.705 -14.415 1.00 97.12 91 HIS A N 1
ATOM 717 C CA . HIS A 1 91 ? -2.696 12.501 -13.408 1.00 97.12 91 HIS A CA 1
ATOM 718 C C . HIS A 1 91 ? -2.618 13.590 -12.345 1.00 97.12 91 HIS A C 1
ATOM 720 O O . HIS A 1 91 ? -1.790 13.548 -11.442 1.00 97.12 91 HIS A O 1
ATOM 726 N N . ARG A 1 92 ? -3.499 14.590 -12.454 1.00 94.31 92 ARG A N 1
ATOM 727 C CA . ARG A 1 92 ? -3.499 15.780 -11.589 1.00 94.31 92 ARG A CA 1
ATOM 728 C C . ARG A 1 92 ? -2.135 16.480 -11.575 1.00 94.31 92 ARG A C 1
ATOM 730 O O . ARG A 1 92 ? -1.851 17.219 -12.513 1.00 94.31 92 ARG A O 1
ATOM 737 N N . PHE A 1 93 ? -1.349 16.270 -10.523 1.00 92.62 93 PHE A N 1
ATOM 738 C CA . PHE A 1 93 ? -0.021 16.849 -10.330 1.00 92.62 93 PHE A CA 1
ATOM 739 C C . PHE A 1 93 ? 1.117 15.841 -10.556 1.00 92.62 93 PHE A C 1
ATOM 741 O O . PHE A 1 93 ? 2.262 16.260 -10.532 1.00 92.62 93 PHE A O 1
ATOM 748 N N . THR A 1 94 ? 0.825 14.554 -10.786 1.00 96.25 94 THR A N 1
ATOM 749 C CA . THR A 1 94 ? 1.815 13.585 -11.284 1.00 96.25 94 THR A CA 1
ATOM 750 C C . THR A 1 94 ? 1.919 13.710 -12.800 1.00 96.25 94 THR A C 1
ATOM 752 O O . THR A 1 94 ? 0.907 13.643 -13.510 1.00 96.25 94 THR A O 1
ATOM 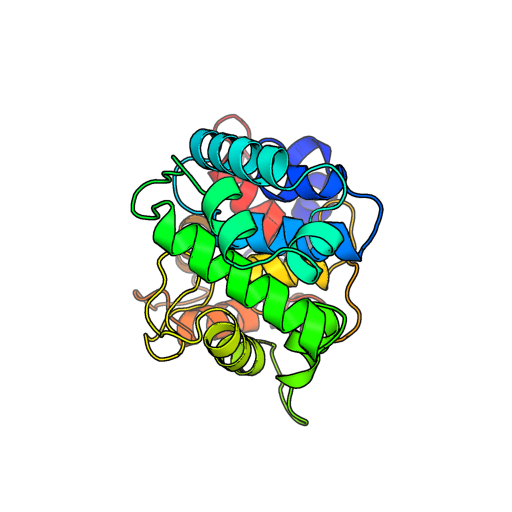755 N N . ASP A 1 95 ? 3.143 13.857 -13.288 1.00 96.88 95 ASP A N 1
ATOM 756 C CA . ASP A 1 95 ? 3.486 13.836 -14.707 1.00 96.88 95 ASP A CA 1
ATOM 757 C C . ASP A 1 95 ? 4.220 12.539 -15.106 1.00 96.88 95 ASP A C 1
ATOM 759 O O . ASP A 1 95 ? 4.386 11.605 -14.315 1.00 96.88 95 ASP A O 1
ATOM 763 N N . GLU A 1 96 ? 4.623 12.460 -16.372 1.00 97.69 96 GLU A N 1
ATOM 764 C CA . GLU A 1 96 ? 5.379 11.337 -16.927 1.00 97.69 96 GLU A CA 1
ATOM 765 C C . GLU A 1 96 ? 6.740 11.117 -16.258 1.00 97.69 96 GLU A C 1
ATOM 767 O O . GLU A 1 96 ? 7.181 9.972 -16.135 1.00 97.69 96 GLU A O 1
ATOM 772 N N . ALA A 1 97 ? 7.404 12.180 -15.797 1.00 96.56 97 ALA A N 1
ATOM 773 C CA . ALA A 1 97 ? 8.713 12.081 -15.169 1.00 96.56 97 ALA A CA 1
ATOM 774 C C . ALA A 1 97 ? 8.586 11.466 -13.772 1.00 96.56 97 ALA A C 1
ATOM 776 O O . ALA A 1 97 ? 9.332 10.542 -13.437 1.00 96.56 97 ALA A O 1
ATOM 777 N N . ASP A 1 98 ? 7.605 11.917 -12.990 1.00 96.44 98 ASP A N 1
ATOM 778 C CA . ASP A 1 98 ? 7.260 11.335 -11.695 1.00 96.44 98 ASP A CA 1
ATOM 779 C C . ASP A 1 98 ? 6.900 9.851 -11.820 1.00 96.44 98 ASP A C 1
ATOM 781 O O . ASP A 1 98 ? 7.416 9.019 -11.067 1.00 96.44 98 ASP A O 1
ATOM 785 N N . LEU A 1 99 ? 6.050 9.506 -12.795 1.00 97.94 99 LEU A N 1
ATOM 786 C CA . LEU A 1 99 ? 5.679 8.116 -13.051 1.00 97.94 99 LEU A CA 1
ATOM 787 C C . LEU A 1 99 ? 6.903 7.280 -13.439 1.00 97.94 99 LEU A C 1
ATOM 789 O O . LEU A 1 99 ? 7.115 6.212 -12.867 1.00 97.94 99 LEU A O 1
ATOM 793 N N . ALA A 1 100 ? 7.733 7.756 -14.370 1.00 97.94 100 ALA A N 1
ATOM 794 C CA . ALA A 1 100 ? 8.921 7.028 -14.803 1.00 97.94 100 ALA A CA 1
ATOM 795 C C . ALA A 1 100 ? 9.896 6.788 -13.642 1.00 97.94 100 ALA A C 1
ATOM 797 O O . ALA A 1 100 ? 10.412 5.682 -13.496 1.00 97.94 100 ALA A O 1
ATOM 798 N N . HIS A 1 101 ? 10.135 7.791 -12.792 1.00 97.44 101 HIS A N 1
ATOM 799 C CA . HIS A 1 101 ? 11.001 7.642 -11.622 1.00 97.44 101 HIS A CA 1
ATOM 800 C C . HIS A 1 101 ? 10.473 6.606 -10.634 1.00 97.44 101 HIS A C 1
ATOM 802 O O . HIS A 1 101 ? 11.248 5.777 -10.155 1.00 97.44 101 HIS A O 1
ATOM 808 N N . PHE A 1 102 ? 9.169 6.623 -10.370 1.00 98.19 102 PHE A N 1
ATOM 809 C CA . PHE A 1 102 ? 8.523 5.635 -9.518 1.00 98.19 102 PHE A CA 1
ATOM 810 C C . PHE A 1 102 ? 8.636 4.217 -10.097 1.00 98.19 102 PHE A C 1
ATOM 812 O O . PHE A 1 102 ? 9.097 3.313 -9.408 1.00 98.19 102 PHE A O 1
ATOM 819 N N . LEU A 1 103 ? 8.305 4.019 -11.376 1.00 98.50 103 LEU A N 1
ATOM 820 C CA . LEU A 1 103 ? 8.390 2.707 -12.028 1.00 98.50 103 LEU A CA 1
ATOM 821 C C . LEU A 1 103 ? 9.835 2.180 -12.097 1.00 98.50 103 LEU A C 1
ATOM 823 O O . LEU A 1 103 ? 10.061 0.987 -11.905 1.00 98.50 103 LEU A O 1
ATOM 827 N N . ILE A 1 104 ? 10.825 3.058 -12.304 1.00 98.44 104 ILE A N 1
ATOM 828 C CA . ILE A 1 104 ? 12.251 2.698 -12.228 1.00 98.44 104 ILE A CA 1
ATOM 829 C C . ILE A 1 104 ? 12.611 2.204 -10.821 1.00 98.44 104 ILE A C 1
ATOM 831 O O . ILE A 1 104 ? 13.301 1.191 -10.703 1.00 98.44 104 ILE A O 1
ATOM 835 N N . ALA A 1 105 ? 12.149 2.889 -9.768 1.00 98.31 105 ALA A N 1
ATOM 836 C CA . ALA A 1 105 ? 12.394 2.476 -8.386 1.00 98.31 105 ALA A CA 1
ATOM 837 C C . ALA A 1 105 ? 11.750 1.114 -8.084 1.00 98.31 105 ALA A C 1
ATOM 839 O O . ALA A 1 105 ? 12.417 0.233 -7.548 1.00 98.31 105 ALA A O 1
ATOM 840 N N . VAL A 1 106 ? 10.505 0.890 -8.516 1.00 98.56 106 VAL A N 1
ATOM 841 C CA . VAL A 1 106 ? 9.828 -0.416 -8.399 1.00 98.56 106 VAL A CA 1
ATOM 842 C C . VAL A 1 106 ? 10.620 -1.513 -9.117 1.00 98.56 106 VAL A C 1
ATOM 844 O O . VAL A 1 106 ? 10.887 -2.562 -8.533 1.00 98.56 106 VAL A O 1
ATOM 847 N N . GLY A 1 107 ? 11.067 -1.263 -10.352 1.00 98.62 107 GLY A N 1
ATOM 848 C CA . GLY A 1 107 ? 11.914 -2.195 -11.098 1.00 98.62 107 GLY A CA 1
ATOM 849 C C . GLY A 1 107 ? 13.235 -2.508 -10.390 1.00 98.62 107 GLY A C 1
ATOM 850 O O . GLY A 1 107 ? 13.690 -3.650 -10.409 1.00 98.62 107 GLY A O 1
ATOM 851 N N . GLN A 1 108 ? 13.835 -1.517 -9.722 1.00 98.50 108 GLN A N 1
ATOM 852 C CA . GLN A 1 108 ? 15.047 -1.706 -8.925 1.00 98.50 108 GLN A CA 1
ATOM 853 C C . GLN A 1 108 ? 14.794 -2.621 -7.721 1.00 98.50 108 GLN A C 1
ATOM 855 O O . GLN A 1 108 ? 15.537 -3.578 -7.531 1.00 98.50 108 GLN A O 1
ATOM 860 N N . LEU A 1 109 ? 13.700 -2.413 -6.980 1.00 98.62 109 LEU A N 1
ATOM 861 C CA . LEU A 1 109 ? 13.324 -3.294 -5.868 1.00 98.62 109 LEU A CA 1
ATOM 862 C C . LEU A 1 109 ? 13.077 -4.735 -6.324 1.00 98.62 109 LEU A C 1
ATOM 864 O O . LEU A 1 109 ? 13.527 -5.674 -5.669 1.00 98.62 109 LEU A O 1
ATOM 868 N N . LEU A 1 110 ? 12.416 -4.921 -7.469 1.00 98.62 110 LEU A N 1
ATOM 869 C CA . LEU A 1 110 ? 12.194 -6.248 -8.048 1.00 98.62 110 LEU A CA 1
ATOM 870 C C . LEU A 1 110 ? 13.503 -6.959 -8.420 1.00 98.62 110 LEU A C 1
ATOM 872 O O . LEU A 1 110 ? 13.565 -8.183 -8.318 1.00 98.62 110 LEU A O 1
ATOM 876 N N . ARG A 1 111 ? 14.534 -6.224 -8.857 1.00 98.56 111 ARG A N 1
ATOM 877 C CA . ARG A 1 111 ? 15.862 -6.786 -9.152 1.00 98.56 111 ARG A CA 1
ATOM 878 C C . ARG A 1 111 ? 16.648 -7.109 -7.885 1.00 98.56 111 ARG A C 1
ATOM 880 O O . ARG A 1 111 ? 17.240 -8.180 -7.813 1.00 98.56 111 ARG A O 1
ATOM 887 N N . ASP A 1 112 ? 16.617 -6.219 -6.899 1.00 98.44 112 ASP A N 1
ATOM 888 C CA . ASP A 1 112 ? 17.447 -6.337 -5.696 1.00 98.44 112 ASP A CA 1
ATOM 889 C C . ASP A 1 112 ? 16.891 -7.362 -4.696 1.00 98.44 112 ASP A C 1
ATOM 891 O O . ASP A 1 112 ? 17.653 -8.080 -4.052 1.00 98.44 112 ASP A O 1
ATOM 895 N N . PHE A 1 113 ? 15.562 -7.468 -4.584 1.00 98.50 113 PHE A N 1
ATOM 896 C CA . PHE A 1 113 ? 14.895 -8.324 -3.593 1.00 98.50 113 PHE A CA 1
ATOM 897 C C . PHE A 1 113 ? 14.152 -9.517 -4.208 1.00 98.50 113 PHE A C 1
ATOM 899 O O . PHE A 1 113 ? 13.736 -10.428 -3.490 1.00 98.50 113 PHE A O 1
ATOM 906 N N . GLY A 1 114 ? 13.953 -9.531 -5.528 1.00 98.00 114 GLY A N 1
ATOM 907 C CA . GLY A 1 114 ? 13.202 -10.563 -6.248 1.00 98.00 114 GLY A CA 1
ATOM 908 C C . GLY A 1 114 ? 11.682 -10.352 -6.256 1.00 98.00 114 GLY A C 1
ATOM 909 O O . GLY A 1 114 ? 11.048 -10.650 -7.268 1.00 98.00 114 GLY A O 1
ATOM 910 N N . SER A 1 115 ? 11.098 -9.803 -5.184 1.00 98.56 115 SER A N 1
ATOM 911 C CA . SER A 1 115 ? 9.678 -9.413 -5.107 1.00 98.56 115 SER A CA 1
ATOM 912 C C . SER A 1 115 ? 9.476 -8.140 -4.282 1.00 98.56 115 SER A C 1
ATOM 914 O O . SER A 1 115 ? 10.357 -7.740 -3.508 1.00 98.56 115 SER A O 1
ATOM 916 N N . LEU A 1 116 ? 8.310 -7.499 -4.424 1.00 98.69 116 LEU A N 1
ATOM 917 C CA . LEU A 1 116 ? 7.968 -6.343 -3.599 1.00 98.69 116 LEU A CA 1
ATOM 918 C C . LEU A 1 116 ? 7.706 -6.776 -2.155 1.00 98.69 116 LEU A C 1
ATOM 920 O O . LEU A 1 116 ? 8.126 -6.055 -1.249 1.00 98.69 116 LEU A O 1
ATOM 924 N N . GLU A 1 117 ? 7.143 -7.971 -1.936 1.00 98.75 117 GLU A N 1
ATOM 925 C CA . GLU A 1 117 ? 6.997 -8.551 -0.592 1.00 98.75 117 GLU A CA 1
ATOM 926 C C . GLU A 1 117 ? 8.340 -8.620 0.137 1.00 98.75 117 GLU A C 1
ATOM 928 O O . GLU A 1 117 ? 8.473 -8.121 1.253 1.00 98.75 117 GLU A O 1
ATOM 933 N N . LYS A 1 118 ? 9.368 -9.189 -0.506 1.00 98.75 118 LYS A N 1
ATOM 934 C CA . LYS A 1 118 ? 10.705 -9.318 0.090 1.00 98.75 118 LYS A CA 1
ATOM 935 C C . LYS A 1 118 ? 11.332 -7.956 0.367 1.00 98.75 118 LYS A C 1
ATOM 937 O O . LYS A 1 118 ? 11.962 -7.780 1.410 1.00 98.75 118 LYS A O 1
ATOM 942 N N . SER A 1 119 ? 11.123 -6.983 -0.522 1.00 98.62 119 SER A N 1
ATOM 943 C CA . SER A 1 119 ? 11.605 -5.616 -0.301 1.00 98.62 119 SER A CA 1
ATOM 944 C C . SER A 1 119 ? 10.943 -4.961 0.916 1.00 98.62 119 SER A C 1
ATOM 946 O O . SER A 1 119 ? 11.645 -4.395 1.750 1.00 98.62 119 SER A O 1
ATOM 948 N N . PHE A 1 120 ? 9.627 -5.112 1.093 1.00 98.69 120 PHE A N 1
ATOM 949 C CA . PHE A 1 120 ? 8.917 -4.595 2.262 1.00 98.69 120 PHE A CA 1
ATOM 950 C C . PHE A 1 120 ? 9.283 -5.360 3.541 1.00 98.69 120 PHE A C 1
ATOM 952 O O . PHE A 1 120 ? 9.549 -4.747 4.574 1.00 98.69 120 PHE A O 1
ATOM 959 N N . SER A 1 121 ? 9.371 -6.691 3.470 1.00 98.56 121 SER A N 1
ATOM 960 C CA . SER A 1 121 ? 9.766 -7.549 4.590 1.00 98.56 121 SER A CA 1
ATOM 961 C C . SER A 1 121 ? 11.138 -7.172 5.144 1.00 98.56 121 SER A C 1
ATOM 963 O O . SER A 1 121 ? 11.344 -7.263 6.350 1.00 98.56 121 SER A O 1
ATOM 965 N N . SER A 1 122 ? 12.061 -6.709 4.293 1.00 98.56 122 SER A N 1
ATOM 966 C CA . SER A 1 122 ? 13.384 -6.238 4.722 1.00 98.56 122 SER A CA 1
ATOM 967 C C . SER A 1 122 ? 13.340 -4.985 5.613 1.00 98.56 122 SER A C 1
ATOM 969 O O . SER A 1 122 ? 14.303 -4.690 6.319 1.00 98.56 122 SER A O 1
ATOM 971 N N . CYS A 1 123 ? 12.224 -4.247 5.608 1.00 98.38 123 CYS A N 1
ATOM 972 C CA . CYS A 1 123 ? 12.022 -3.051 6.424 1.00 98.38 123 CYS A CA 1
ATOM 973 C C . CYS A 1 123 ? 11.432 -3.341 7.816 1.00 98.38 123 CYS A C 1
ATOM 975 O O . CYS A 1 123 ? 11.474 -2.455 8.681 1.00 98.38 123 CYS A O 1
ATOM 977 N N . ILE A 1 124 ? 10.886 -4.542 8.034 1.00 98.25 124 ILE A N 1
ATOM 978 C CA . ILE A 1 124 ? 10.269 -4.960 9.299 1.00 98.25 124 ILE A CA 1
ATOM 979 C C . ILE A 1 124 ? 11.368 -5.294 10.311 1.00 98.25 124 ILE A C 1
ATOM 981 O O . ILE A 1 124 ? 12.275 -6.076 10.025 1.00 98.25 124 ILE A O 1
ATOM 985 N N . CYS A 1 125 ? 11.288 -4.711 11.507 1.00 97.56 125 CYS A N 1
ATOM 986 C CA . CYS A 1 125 ? 12.220 -4.987 12.595 1.00 97.56 125 CYS A CA 1
ATOM 987 C C . CYS A 1 125 ? 11.606 -5.895 13.671 1.00 97.56 125 CYS A C 1
ATOM 989 O O . CYS A 1 125 ? 10.407 -5.810 13.950 1.00 97.56 125 CYS A O 1
ATOM 991 N N . PRO A 1 126 ? 12.425 -6.728 14.344 1.00 95.88 126 PRO A N 1
ATOM 992 C CA . PRO A 1 126 ? 11.987 -7.433 15.542 1.00 95.88 126 PRO A CA 1
ATOM 993 C C . PRO A 1 126 ? 11.431 -6.454 16.584 1.00 95.88 126 PRO A C 1
ATOM 995 O O . PRO A 1 126 ? 12.081 -5.466 16.919 1.00 95.88 126 PRO A O 1
ATOM 998 N N . GLY A 1 127 ? 10.236 -6.744 17.099 1.00 96.12 127 GLY A N 1
ATOM 999 C CA . GLY A 1 127 ? 9.548 -5.902 18.082 1.00 96.12 127 GLY A CA 1
ATOM 1000 C C . GLY A 1 127 ? 8.594 -4.860 17.491 1.00 96.12 127 GLY A C 1
ATOM 1001 O O . GLY A 1 127 ? 7.858 -4.236 18.257 1.00 96.12 127 GLY A O 1
ATOM 1002 N N . ASP A 1 128 ? 8.543 -4.695 16.163 1.00 97.38 128 ASP A N 1
ATOM 1003 C CA . ASP A 1 128 ? 7.516 -3.869 15.526 1.00 97.38 128 ASP A CA 1
ATOM 1004 C C . ASP A 1 128 ? 6.120 -4.429 15.845 1.00 97.38 128 ASP A C 1
ATOM 1006 O O . ASP A 1 128 ? 5.819 -5.597 15.606 1.00 97.38 128 ASP A O 1
ATOM 1010 N N . THR A 1 129 ? 5.244 -3.579 16.380 1.00 97.06 129 THR A N 1
ATOM 1011 C CA . THR A 1 129 ? 3.849 -3.938 16.702 1.00 97.06 129 THR A CA 1
ATOM 1012 C C . THR A 1 129 ? 2.870 -3.549 15.598 1.00 97.06 129 THR A C 1
ATOM 1014 O O . THR A 1 129 ? 1.710 -3.957 15.616 1.00 97.06 129 THR A O 1
ATOM 1017 N N . THR A 1 130 ? 3.326 -2.748 14.632 1.00 98.31 130 THR A N 1
ATOM 1018 C CA . THR A 1 130 ? 2.556 -2.319 13.464 1.00 98.31 130 THR A CA 1
ATOM 1019 C C . THR A 1 130 ? 3.449 -2.244 12.232 1.00 98.31 130 THR A C 1
ATOM 1021 O O . THR A 1 130 ? 4.671 -2.182 12.346 1.00 98.31 130 THR A O 1
ATOM 1024 N N . THR A 1 131 ? 2.852 -2.174 11.045 1.00 98.25 131 THR A N 1
ATOM 1025 C CA . THR A 1 131 ? 3.581 -1.981 9.786 1.00 98.25 131 THR A CA 1
ATOM 1026 C C . THR A 1 131 ? 4.084 -0.549 9.578 1.00 98.25 131 THR A C 1
ATOM 1028 O O . THR A 1 131 ? 4.798 -0.305 8.609 1.00 98.25 131 THR A O 1
ATOM 1031 N N . PHE A 1 132 ? 3.735 0.420 10.437 1.00 97.50 132 PHE A N 1
ATOM 1032 C CA . PHE A 1 132 ? 4.062 1.837 10.216 1.00 97.50 132 PHE A CA 1
ATOM 1033 C C . PHE A 1 132 ? 5.573 2.111 10.068 1.00 97.50 132 PHE A C 1
ATOM 1035 O O . PHE A 1 132 ? 5.961 2.752 9.085 1.00 97.50 132 PHE A O 1
ATOM 1042 N N . PRO A 1 133 ? 6.456 1.607 10.960 1.00 96.94 133 PRO A N 1
ATOM 1043 C CA . PRO A 1 133 ? 7.897 1.840 10.839 1.00 96.94 133 PRO A CA 1
ATOM 1044 C C . PRO A 1 133 ? 8.476 1.257 9.545 1.00 96.94 133 PRO A C 1
ATOM 1046 O O . PRO A 1 133 ? 9.292 1.903 8.883 1.00 96.94 133 PRO A O 1
ATOM 1049 N N . ALA A 1 134 ? 8.016 0.065 9.153 1.00 97.88 134 ALA A N 1
ATOM 1050 C CA . ALA A 1 134 ? 8.414 -0.584 7.909 1.00 97.88 134 ALA A CA 1
ATOM 1051 C C . ALA A 1 134 ? 7.950 0.213 6.681 1.00 97.88 134 ALA A C 1
ATOM 1053 O O . ALA A 1 134 ? 8.734 0.431 5.762 1.00 97.88 134 ALA A O 1
ATOM 1054 N N . VAL A 1 135 ? 6.714 0.729 6.690 1.00 97.69 135 VAL A N 1
ATOM 1055 C CA . VAL A 1 135 ? 6.182 1.587 5.619 1.00 97.69 135 VAL A CA 1
ATOM 1056 C C . VAL A 1 135 ? 7.018 2.848 5.443 1.00 97.69 135 VAL A C 1
ATOM 1058 O O . VAL A 1 135 ? 7.308 3.210 4.306 1.00 97.69 135 VAL A O 1
ATOM 1061 N N . ARG A 1 136 ? 7.447 3.494 6.535 1.00 95.94 136 ARG A N 1
ATOM 1062 C CA . ARG A 1 136 ? 8.297 4.692 6.456 1.00 95.94 136 ARG A CA 1
ATOM 1063 C C . ARG A 1 136 ? 9.623 4.398 5.746 1.00 95.94 136 ARG A C 1
ATOM 1065 O O . ARG A 1 136 ? 10.007 5.134 4.841 1.00 95.94 136 ARG A O 1
ATOM 1072 N N . LYS A 1 137 ? 10.295 3.302 6.113 1.00 96.25 137 LYS A N 1
ATOM 1073 C CA . LYS A 1 137 ? 11.548 2.870 5.464 1.00 96.25 137 LYS A CA 1
ATOM 1074 C C . LYS A 1 137 ? 11.323 2.495 3.998 1.00 96.25 137 LYS A C 1
ATOM 1076 O O . LYS A 1 137 ? 12.082 2.914 3.129 1.00 96.25 137 LYS A O 1
ATOM 1081 N N . TRP A 1 138 ? 10.253 1.754 3.717 1.00 97.50 138 TRP A N 1
ATOM 1082 C CA . TRP A 1 138 ? 9.939 1.297 2.367 1.00 97.50 138 TRP A CA 1
ATOM 1083 C C . TRP A 1 138 ? 9.548 2.455 1.437 1.00 97.50 138 TRP A C 1
ATOM 1085 O O . TRP A 1 138 ? 9.936 2.471 0.272 1.00 97.50 138 TRP A O 1
ATOM 1095 N N . ALA A 1 139 ? 8.870 3.484 1.957 1.00 96.69 139 ALA A N 1
ATOM 1096 C CA . ALA A 1 139 ? 8.582 4.713 1.220 1.00 96.69 139 ALA A CA 1
ATOM 1097 C C . ALA A 1 139 ? 9.866 5.413 0.741 1.00 96.69 139 ALA A C 1
ATOM 1099 O O . ALA A 1 139 ? 9.930 5.839 -0.411 1.00 96.69 139 ALA A O 1
ATOM 1100 N N . ALA A 1 140 ? 10.912 5.465 1.575 1.00 95.25 140 ALA A N 1
ATOM 1101 C CA . ALA A 1 140 ? 12.209 6.020 1.180 1.00 95.25 140 ALA A CA 1
ATOM 1102 C C . ALA A 1 140 ? 12.880 5.202 0.059 1.00 95.25 140 ALA A C 1
ATOM 1104 O O . ALA A 1 140 ? 13.500 5.770 -0.839 1.00 95.25 140 ALA A O 1
ATOM 1105 N N . MET A 1 141 ? 12.708 3.875 0.059 1.00 96.25 141 MET A N 1
ATOM 1106 C CA . MET A 1 141 ? 13.208 3.001 -1.009 1.00 96.25 141 MET A CA 1
ATOM 1107 C C . MET A 1 141 ? 12.431 3.160 -2.325 1.00 96.25 141 MET A C 1
ATOM 1109 O O . MET A 1 141 ? 13.018 3.084 -3.402 1.00 96.25 141 MET A O 1
ATOM 1113 N N . LEU A 1 142 ? 11.120 3.402 -2.248 1.00 96.38 142 LEU A N 1
ATOM 1114 C CA . LEU A 1 142 ? 10.256 3.660 -3.406 1.00 96.38 142 LEU A CA 1
ATOM 1115 C C . LEU A 1 142 ? 10.454 5.060 -4.006 1.00 96.38 142 LEU A C 1
ATOM 1117 O O . LEU A 1 142 ? 10.109 5.292 -5.165 1.00 96.38 142 LEU A O 1
ATOM 1121 N N . ALA A 1 143 ? 11.006 5.991 -3.229 1.00 94.31 143 ALA A N 1
ATOM 1122 C CA . ALA A 1 143 ? 11.287 7.357 -3.646 1.00 94.31 143 ALA A CA 1
ATOM 1123 C C . ALA A 1 143 ? 12.735 7.763 -3.299 1.00 94.31 143 ALA A C 1
ATOM 1125 O O . ALA A 1 143 ? 12.959 8.709 -2.544 1.00 94.31 143 ALA A O 1
ATOM 1126 N N . PRO A 1 144 ? 13.752 7.102 -3.890 1.00 89.25 144 PRO A N 1
ATOM 1127 C CA . PRO A 1 144 ? 15.155 7.284 -3.500 1.00 89.25 144 PRO A CA 1
ATOM 1128 C C . PRO A 1 144 ? 15.711 8.680 -3.826 1.00 89.25 144 PRO A C 1
ATOM 1130 O O . PRO A 1 144 ? 16.786 9.050 -3.365 1.00 89.25 144 PRO A O 1
ATOM 1133 N N . ARG A 1 145 ? 14.992 9.470 -4.634 1.00 86.06 145 ARG A N 1
ATOM 1134 C CA . ARG A 1 145 ? 15.317 10.871 -4.952 1.00 86.06 145 ARG A CA 1
ATOM 1135 C C . ARG A 1 145 ? 14.606 11.878 -4.037 1.00 86.06 145 ARG A C 1
ATOM 1137 O O . ARG A 1 145 ? 14.674 13.078 -4.292 1.00 86.06 145 ARG A O 1
ATOM 1144 N N . GLY A 1 146 ? 13.919 11.405 -2.998 1.00 81.81 146 GLY A N 1
ATOM 1145 C CA . GLY A 1 146 ? 13.131 12.227 -2.088 1.00 81.81 146 GLY A CA 1
ATOM 1146 C C . GLY A 1 146 ? 11.716 12.466 -2.611 1.00 81.81 146 GLY A C 1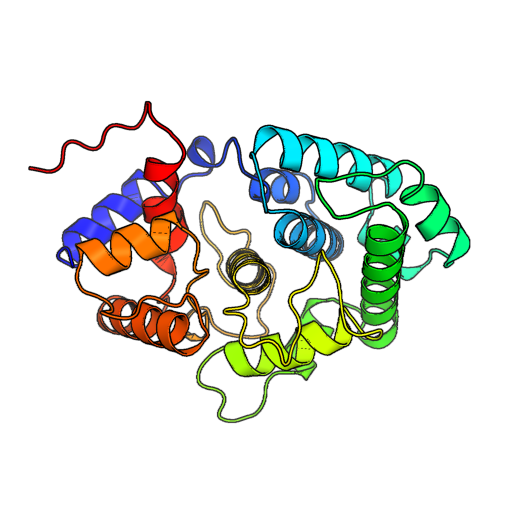
ATOM 1147 O O . GLY A 1 146 ? 10.965 11.523 -2.841 1.00 81.81 146 GLY A O 1
ATOM 1148 N N . ARG A 1 147 ? 11.327 13.737 -2.772 1.00 80.00 147 ARG A N 1
ATOM 1149 C CA . ARG A 1 147 ? 9.934 14.132 -3.051 1.00 80.00 147 ARG A CA 1
ATOM 1150 C C . ARG A 1 147 ? 9.354 13.420 -4.278 1.00 80.00 147 ARG A C 1
ATOM 1152 O O . ARG A 1 147 ? 9.899 13.512 -5.373 1.00 80.00 147 ARG A O 1
ATOM 1159 N N . SER A 1 148 ? 8.204 12.780 -4.082 1.00 87.69 148 SER A N 1
ATOM 1160 C CA . SER A 1 148 ? 7.416 12.112 -5.117 1.00 87.69 148 SER A CA 1
ATOM 1161 C C . SER A 1 148 ? 5.942 12.480 -4.968 1.00 87.69 148 SER A C 1
ATOM 1163 O O . SER A 1 148 ? 5.412 12.588 -3.862 1.00 87.69 148 SER A O 1
ATOM 1165 N N . SER A 1 149 ? 5.249 12.660 -6.090 1.00 90.12 149 SER A N 1
ATOM 1166 C CA 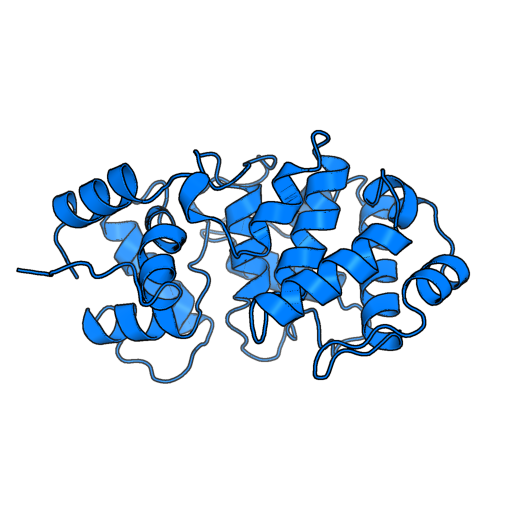. SER A 1 149 ? 3.794 12.827 -6.098 1.00 90.12 149 SER A CA 1
ATOM 1167 C C . SER A 1 149 ? 3.054 11.506 -5.811 1.00 90.12 149 SER A C 1
ATOM 1169 O O . SER A 1 149 ? 1.952 11.500 -5.245 1.00 90.12 149 SER A O 1
ATOM 1171 N N . LEU A 1 150 ? 3.674 10.368 -6.133 1.00 92.69 150 LEU A N 1
ATOM 1172 C CA . LEU A 1 150 ? 3.103 9.019 -6.022 1.00 92.69 150 LEU A CA 1
ATOM 1173 C C . LEU A 1 150 ? 3.369 8.355 -4.668 1.00 92.69 150 LEU A C 1
ATOM 1175 O O . LEU A 1 150 ? 2.515 7.627 -4.157 1.00 92.69 150 LEU A O 1
ATOM 1179 N N . VAL A 1 151 ? 4.516 8.645 -4.061 1.00 92.06 151 VAL A N 1
ATOM 1180 C CA . VAL A 1 151 ? 4.937 8.078 -2.778 1.00 92.06 151 VAL A CA 1
ATOM 1181 C C . VAL A 1 151 ? 5.054 9.218 -1.767 1.00 92.06 151 VAL A C 1
ATOM 1183 O O . VAL A 1 151 ? 5.770 10.180 -2.036 1.00 92.06 151 VAL A O 1
ATOM 1186 N N . PRO A 1 152 ? 4.328 9.176 -0.634 1.00 84.38 152 PRO A N 1
ATOM 1187 C CA . PRO A 1 152 ? 4.456 10.206 0.389 1.00 84.38 152 PRO A CA 1
ATOM 1188 C C . PRO A 1 152 ? 5.888 10.307 0.924 1.00 84.38 152 PRO A C 1
ATOM 1190 O O . PRO A 1 152 ? 6.566 9.291 1.055 1.00 84.38 152 PRO A O 1
ATOM 1193 N N . ASP A 1 153 ? 6.302 11.522 1.279 1.00 81.56 153 ASP A N 1
ATOM 1194 C CA . ASP A 1 153 ? 7.607 11.784 1.887 1.00 81.56 153 ASP A CA 1
ATOM 1195 C C . ASP A 1 153 ? 7.753 11.025 3.218 1.00 81.56 153 ASP A C 1
ATOM 1197 O O . ASP A 1 153 ? 6.864 11.095 4.076 1.00 81.56 153 ASP A O 1
ATOM 1201 N N . ALA A 1 154 ? 8.865 10.302 3.371 1.00 77.19 154 ALA A N 1
ATOM 1202 C CA . ALA A 1 154 ? 9.167 9.493 4.547 1.00 77.19 154 ALA A CA 1
ATOM 1203 C C . ALA A 1 154 ? 9.280 10.351 5.821 1.00 77.19 154 ALA A C 1
ATOM 1205 O O . ALA A 1 154 ? 8.841 9.926 6.892 1.00 77.19 154 ALA A O 1
ATOM 1206 N N . ASP A 1 155 ? 9.787 11.579 5.678 1.00 76.12 155 ASP A N 1
ATOM 1207 C CA . ASP A 1 155 ? 10.049 12.505 6.786 1.00 76.12 155 ASP A CA 1
ATOM 1208 C C . ASP A 1 155 ? 8.948 13.573 6.944 1.00 76.12 155 ASP A C 1
ATOM 1210 O O . ASP A 1 155 ? 8.958 14.373 7.878 1.00 76.12 155 ASP A O 1
ATOM 1214 N N . GLY A 1 156 ? 7.954 13.583 6.049 1.00 68.81 156 GLY A N 1
ATOM 1215 C CA . GLY A 1 156 ? 6.946 14.643 5.935 1.00 68.81 156 GLY A CA 1
ATOM 1216 C C . GLY A 1 156 ? 5.733 14.530 6.867 1.00 68.81 156 GLY A C 1
ATOM 1217 O O . GLY A 1 156 ? 4.719 15.175 6.605 1.00 68.81 156 GLY A O 1
ATOM 1218 N N . GLY A 1 157 ? 5.773 13.684 7.903 1.00 72.81 157 GLY A N 1
ATOM 1219 C CA . GLY A 1 157 ? 4.657 13.505 8.852 1.00 72.81 157 GLY A CA 1
ATOM 1220 C C . GLY A 1 157 ? 3.370 12.912 8.248 1.00 72.81 157 GLY A C 1
ATOM 1221 O O . GLY A 1 157 ? 2.295 13.020 8.836 1.00 72.81 157 GLY A O 1
ATOM 1222 N N . SER A 1 158 ? 3.462 12.300 7.064 1.00 83.06 158 SER A N 1
ATOM 1223 C CA . SER A 1 158 ? 2.348 11.651 6.365 1.00 83.06 158 SER A CA 1
ATOM 1224 C C . SER A 1 158 ? 1.828 10.425 7.126 1.00 83.06 158 SER A C 1
ATOM 1226 O O . SER A 1 158 ? 2.607 9.628 7.636 1.00 83.06 158 SER A O 1
ATOM 1228 N N . ALA A 1 159 ? 0.511 10.195 7.107 1.00 88.44 159 ALA A N 1
ATOM 1229 C CA . ALA A 1 159 ? -0.101 8.955 7.603 1.00 88.44 159 ALA A CA 1
ATOM 1230 C C . ALA A 1 159 ? 0.062 7.746 6.649 1.00 88.44 159 ALA A C 1
ATOM 1232 O O . ALA A 1 159 ? -0.537 6.700 6.872 1.00 88.44 159 ALA A O 1
ATOM 1233 N N . PHE A 1 160 ? 0.782 7.902 5.531 1.00 94.62 160 PHE A N 1
ATOM 1234 C CA . PHE A 1 160 ? 1.020 6.875 4.503 1.00 94.62 160 PHE A CA 1
ATOM 1235 C C . PHE A 1 160 ? -0.224 6.118 4.013 1.00 94.62 160 PHE A C 1
ATOM 1237 O O . PHE A 1 160 ? -0.103 4.984 3.552 1.00 94.62 160 PHE A O 1
ATOM 1244 N N . LYS A 1 161 ? -1.404 6.764 4.013 1.00 95.00 161 LYS A N 1
ATOM 1245 C CA . LYS A 1 161 ? -2.692 6.169 3.599 1.00 95.00 161 LYS A CA 1
ATOM 1246 C C . LYS A 1 161 ? -2.560 5.232 2.396 1.00 95.00 161 LYS A C 1
ATOM 1248 O O . LYS A 1 161 ? -3.012 4.099 2.459 1.00 95.00 161 LYS A O 1
ATOM 1253 N N . ARG A 1 162 ? -1.965 5.707 1.295 1.00 96.12 162 ARG A N 1
ATOM 1254 C CA . ARG A 1 162 ? -1.841 4.941 0.041 1.00 96.12 162 ARG A CA 1
ATOM 1255 C C . ARG A 1 162 ? -1.052 3.642 0.226 1.00 96.12 162 ARG A C 1
ATOM 1257 O O . ARG A 1 162 ? -1.475 2.606 -0.263 1.00 96.12 162 ARG A O 1
ATOM 1264 N N . LEU A 1 163 ? 0.046 3.674 0.978 1.00 97.94 163 LEU A N 1
ATOM 1265 C CA . LEU A 1 163 ? 0.831 2.471 1.255 1.00 97.94 163 LEU A CA 1
ATOM 1266 C C . LEU A 1 163 ? 0.127 1.556 2.262 1.00 97.94 163 LEU A C 1
ATOM 1268 O O . LEU A 1 163 ? 0.197 0.346 2.121 1.00 97.94 163 LEU A O 1
ATOM 1272 N N . HIS A 1 164 ? -0.606 2.096 3.238 1.00 98.31 164 HIS A N 1
ATOM 1273 C CA . HIS A 1 164 ? -1.441 1.274 4.123 1.00 98.31 164 HIS A CA 1
ATOM 1274 C C . HIS A 1 164 ? -2.599 0.604 3.377 1.00 98.31 164 HIS A C 1
ATOM 1276 O O . HIS A 1 164 ? -2.892 -0.558 3.638 1.00 98.31 164 HIS A O 1
ATOM 1282 N N . LEU A 1 165 ? -3.208 1.292 2.407 1.00 97.75 165 LEU A N 1
ATOM 1283 C CA . LEU A 1 165 ? -4.213 0.716 1.514 1.00 97.75 165 LEU A CA 1
ATOM 1284 C C . LEU A 1 165 ? -3.617 -0.437 0.695 1.00 97.75 165 LEU A C 1
ATOM 1286 O O . LEU A 1 165 ? -4.203 -1.513 0.649 1.00 97.75 165 LEU A O 1
ATOM 1290 N N . TYR A 1 166 ? -2.424 -0.242 0.124 1.00 98.69 166 TYR A N 1
ATOM 1291 C CA . TYR A 1 166 ? -1.692 -1.308 -0.560 1.00 98.69 166 TYR A CA 1
ATOM 1292 C C . TYR A 1 166 ? -1.432 -2.510 0.359 1.00 98.69 166 TYR A C 1
ATOM 1294 O O . TYR A 1 166 ? -1.757 -3.640 0.006 1.00 98.69 166 TYR A O 1
ATOM 1302 N N . LEU A 1 167 ? -0.907 -2.275 1.565 1.00 98.75 167 LEU A N 1
ATOM 1303 C CA . LEU A 1 167 ? -0.641 -3.344 2.527 1.00 98.75 167 LEU A CA 1
ATOM 1304 C C . LEU A 1 167 ? -1.909 -4.087 2.951 1.00 98.75 167 LEU A C 1
ATOM 1306 O O . LEU A 1 167 ? -1.853 -5.301 3.123 1.00 98.75 167 LEU A O 1
ATOM 1310 N N . ARG A 1 168 ? -3.048 -3.393 3.074 1.00 98.50 168 ARG A N 1
ATOM 1311 C CA . ARG A 1 168 ? -4.349 -4.025 3.322 1.00 98.50 168 ARG A CA 1
ATOM 1312 C C . ARG A 1 168 ? -4.651 -5.061 2.240 1.00 98.50 168 ARG A C 1
ATOM 1314 O O . ARG A 1 168 ? -4.925 -6.206 2.571 1.00 98.50 168 ARG A O 1
ATOM 1321 N N . TRP A 1 169 ? -4.517 -4.684 0.967 1.00 98.69 169 TRP A N 1
ATOM 1322 C CA . TRP A 1 169 ? -4.765 -5.572 -0.175 1.00 98.69 169 TRP A CA 1
ATOM 1323 C C . TRP A 1 169 ? -3.811 -6.767 -0.229 1.00 98.69 169 TRP A C 1
ATOM 1325 O O . TRP A 1 169 ? -4.205 -7.853 -0.652 1.00 98.69 169 TRP A O 1
ATOM 1335 N N . MET A 1 170 ? -2.550 -6.558 0.158 1.00 98.75 170 MET A N 1
ATOM 1336 C CA . MET A 1 170 ? -1.517 -7.587 0.066 1.00 98.75 170 MET A CA 1
ATOM 1337 C C . MET A 1 170 ? -1.536 -8.562 1.245 1.00 98.75 170 MET A C 1
ATOM 1339 O O . MET A 1 170 ? -1.346 -9.752 1.026 1.00 98.75 170 MET A O 1
ATOM 1343 N N . LEU A 1 171 ? -1.758 -8.085 2.475 1.00 98.69 171 LEU A N 1
ATOM 1344 C CA . LEU A 1 171 ? -1.638 -8.886 3.703 1.00 98.69 171 LEU A CA 1
ATOM 1345 C C . LEU A 1 171 ? -2.977 -9.456 4.195 1.00 98.69 171 LEU A C 1
ATOM 1347 O O . LEU A 1 171 ? -2.976 -10.435 4.940 1.00 98.69 171 LEU A O 1
ATOM 1351 N N . ARG A 1 172 ? -4.126 -8.877 3.808 1.00 98.12 172 ARG A N 1
ATOM 1352 C CA . ARG A 1 172 ? -5.450 -9.447 4.118 1.00 98.12 172 ARG A CA 1
ATOM 1353 C C . ARG A 1 172 ? -5.954 -10.282 2.964 1.00 98.12 172 ARG A C 1
ATOM 1355 O O . ARG A 1 172 ? -5.878 -9.863 1.816 1.00 98.12 172 ARG A O 1
ATOM 1362 N N . LYS A 1 173 ? -6.520 -11.438 3.304 1.00 97.56 173 LYS A N 1
ATOM 1363 C CA . LYS A 1 173 ? -7.167 -12.349 2.366 1.00 97.56 173 LYS A CA 1
ATOM 1364 C C . LYS A 1 173 ? -8.630 -12.518 2.743 1.00 97.56 173 LYS A C 1
ATOM 1366 O O . LYS A 1 173 ? -8.936 -13.169 3.740 1.00 97.56 173 LYS A O 1
ATOM 1371 N N . ASP A 1 174 ? -9.520 -11.944 1.950 1.00 96.88 174 ASP A N 1
ATOM 1372 C CA . ASP A 1 174 ? -10.962 -12.132 2.082 1.00 96.88 174 ASP A CA 1
ATOM 1373 C C . ASP A 1 174 ? -11.650 -12.019 0.708 1.00 96.88 174 ASP A C 1
ATOM 1375 O O . ASP A 1 174 ? -11.003 -12.148 -0.334 1.00 96.88 174 ASP A O 1
ATOM 1379 N N . ASP A 1 175 ? -12.972 -11.842 0.681 1.00 96.31 175 ASP A N 1
ATOM 1380 C CA . ASP A 1 175 ? -13.706 -11.704 -0.579 1.00 96.31 175 ASP A CA 1
ATOM 1381 C C . ASP A 1 175 ? -13.229 -10.494 -1.401 1.00 96.31 175 ASP A C 1
ATOM 1383 O O . ASP A 1 175 ? -13.277 -10.541 -2.630 1.00 96.31 175 ASP A O 1
ATOM 1387 N N . VAL A 1 176 ? -12.739 -9.432 -0.756 1.00 97.44 176 VAL A N 1
ATOM 1388 C CA . VAL A 1 176 ? -12.322 -8.168 -1.373 1.00 97.44 176 VAL A CA 1
ATOM 1389 C C . VAL A 1 176 ? -10.801 -8.100 -1.520 1.00 97.44 176 VAL A C 1
ATOM 1391 O O . VAL A 1 176 ? -10.306 -7.855 -2.620 1.00 97.44 176 VAL A O 1
ATOM 1394 N N . ASP A 1 177 ? -10.043 -8.320 -0.450 1.00 98.12 177 ASP A N 1
ATOM 1395 C CA . ASP A 1 177 ? -8.587 -8.172 -0.471 1.00 98.12 177 ASP A CA 1
ATOM 1396 C C . ASP A 1 177 ? -7.903 -9.486 -0.944 1.00 98.12 177 ASP A C 1
ATOM 1398 O O . ASP A 1 177 ? -8.181 -10.552 -0.386 1.00 98.12 177 ASP A O 1
ATOM 1402 N N . PRO A 1 178 ? -7.025 -9.455 -1.974 1.00 97.38 178 PRO A N 1
ATOM 1403 C CA . PRO A 1 178 ? -6.427 -10.668 -2.548 1.00 97.38 178 PRO A CA 1
ATOM 1404 C C . PRO A 1 178 ? -5.533 -11.489 -1.610 1.00 97.38 178 PRO A C 1
ATOM 1406 O O . PRO A 1 178 ? -5.543 -12.719 -1.696 1.00 97.38 178 PRO A O 1
ATOM 1409 N N . GLY A 1 179 ? -4.744 -10.835 -0.753 1.00 97.69 179 GLY A N 1
ATOM 1410 C CA . GLY A 1 179 ? -3.953 -11.510 0.276 1.00 97.69 179 GLY A CA 1
ATOM 1411 C C . GLY A 1 179 ? -2.852 -12.428 -0.254 1.00 97.69 179 GLY A C 1
ATOM 1412 O O . GLY A 1 179 ? -2.862 -13.626 0.034 1.00 97.69 179 GLY A O 1
ATOM 1413 N N . CYS A 1 180 ? -1.933 -11.889 -1.057 1.00 97.12 180 CYS A N 1
ATOM 1414 C CA . CYS A 1 180 ? -0.789 -12.629 -1.608 1.00 97.12 180 CYS A CA 1
ATOM 1415 C C . CYS A 1 180 ? 0.505 -12.520 -0.781 1.00 97.12 180 CYS A C 1
ATOM 1417 O O . CYS A 1 180 ? 1.471 -13.202 -1.101 1.00 97.12 180 CYS A O 1
ATOM 1419 N N . TRP A 1 181 ? 0.551 -11.693 0.268 1.00 98.56 181 TRP A N 1
ATOM 1420 C CA . TRP A 1 181 ? 1.714 -11.557 1.153 1.00 98.56 181 TRP A CA 1
ATOM 1421 C C . TRP A 1 181 ? 1.505 -12.283 2.479 1.00 98.56 181 TRP A C 1
ATOM 1423 O O . TRP A 1 181 ? 0.411 -12.298 3.038 1.00 98.56 181 TRP A O 1
ATOM 1433 N N . ASN A 1 182 ? 2.597 -12.823 3.011 1.00 97.94 182 ASN A N 1
ATOM 1434 C CA . ASN A 1 182 ? 2.683 -13.532 4.284 1.00 97.94 182 ASN A CA 1
ATOM 1435 C C . ASN A 1 182 ? 3.778 -12.960 5.208 1.00 97.94 182 ASN A C 1
ATOM 1437 O O . ASN A 1 182 ? 3.984 -13.471 6.307 1.00 97.94 182 ASN A O 1
ATOM 1441 N N . CYS A 1 183 ? 4.486 -11.904 4.792 1.00 98.12 183 CYS A N 1
ATOM 1442 C CA . CYS A 1 183 ? 5.584 -11.307 5.557 1.00 98.12 183 CYS A CA 1
ATOM 1443 C C . CYS A 1 183 ? 5.168 -10.623 6.876 1.00 98.12 183 CYS A C 1
ATOM 1445 O O . CYS A 1 183 ? 6.031 -10.310 7.694 1.00 98.12 183 CYS A O 1
ATOM 1447 N N . ALA A 1 184 ? 3.874 -10.358 7.086 1.00 98.31 184 ALA A N 1
ATOM 1448 C CA . ALA A 1 184 ? 3.324 -9.832 8.335 1.00 98.31 184 ALA A CA 1
ATOM 1449 C C . ALA A 1 184 ? 1.862 -10.288 8.527 1.00 98.31 184 ALA A C 1
ATOM 1451 O O . ALA A 1 184 ? 1.140 -10.454 7.545 1.00 98.31 184 ALA A O 1
ATOM 1452 N N . PRO A 1 185 ? 1.381 -10.470 9.768 1.00 98.44 185 PRO A N 1
ATOM 1453 C CA . PRO A 1 185 ? -0.027 -10.761 10.014 1.00 98.44 185 PRO A CA 1
ATOM 1454 C C . PRO A 1 185 ? -0.913 -9.508 9.839 1.00 98.44 185 PRO A C 1
ATOM 1456 O O . PRO A 1 185 ? -0.458 -8.393 10.126 1.00 98.44 185 PRO A O 1
ATOM 1459 N N . PRO A 1 186 ? -2.206 -9.666 9.481 1.00 98.56 186 PRO A N 1
ATOM 1460 C CA . PRO A 1 186 ? -3.169 -8.562 9.430 1.00 98.56 186 PRO A CA 1
ATOM 1461 C C . PRO A 1 186 ? -3.257 -7.726 10.713 1.00 98.56 186 PRO A C 1
ATOM 1463 O O . PRO A 1 186 ? -3.507 -6.526 10.643 1.00 98.56 186 PRO A O 1
ATOM 1466 N N . SER A 1 187 ? -2.978 -8.315 11.879 1.00 98.62 187 SER A N 1
ATOM 1467 C CA . SER A 1 187 ? -2.990 -7.630 13.181 1.00 98.62 187 SER A CA 1
ATOM 1468 C C . SER A 1 187 ? -1.999 -6.461 13.287 1.00 98.62 187 SER A C 1
ATOM 1470 O O . SER A 1 187 ? -2.201 -5.542 14.091 1.00 98.62 187 SER A O 1
ATOM 1472 N N . MET A 1 188 ? -0.949 -6.461 12.456 1.00 98.69 188 MET A N 1
ATOM 1473 C CA . MET A 1 188 ? 0.032 -5.377 12.367 1.00 98.69 188 MET A CA 1
ATOM 1474 C C . MET A 1 188 ? -0.409 -4.229 11.450 1.00 98.69 188 MET A C 1
ATOM 1476 O O . MET A 1 188 ? 0.229 -3.173 11.465 1.00 98.69 188 MET A O 1
ATOM 1480 N N . LEU A 1 189 ? -1.463 -4.400 10.648 1.00 98.75 189 LEU A N 1
ATOM 1481 C CA . LEU A 1 189 ? -1.908 -3.371 9.714 1.00 98.75 189 LEU A CA 1
ATOM 1482 C C . LEU A 1 189 ? -2.368 -2.106 10.439 1.00 98.75 189 LEU A C 1
ATOM 1484 O O . LEU A 1 189 ? -2.889 -2.136 11.557 1.00 98.75 189 LEU A O 1
ATOM 1488 N N . VAL A 1 190 ? -2.181 -0.981 9.757 1.00 98.50 190 VAL A N 1
ATOM 1489 C CA . VAL A 1 190 ? -2.598 0.345 10.211 1.00 98.50 190 VAL A CA 1
ATOM 1490 C C . VAL A 1 190 ? -3.679 0.867 9.278 1.00 98.50 190 VAL A C 1
ATOM 1492 O O . VAL A 1 190 ? -3.599 0.689 8.063 1.00 98.50 190 VAL A O 1
ATOM 1495 N N . MET A 1 191 ? -4.690 1.516 9.854 1.00 97.94 191 MET A N 1
ATOM 1496 C CA . MET A 1 191 ? -5.852 2.020 9.133 1.00 97.94 191 MET A CA 1
ATOM 1497 C C . MET A 1 191 ? -5.446 2.983 7.999 1.00 97.94 191 MET A C 1
ATOM 1499 O O . MET A 1 191 ? -4.802 4.004 8.270 1.00 97.94 191 MET A O 1
ATOM 1503 N N . PRO A 1 192 ? -5.847 2.722 6.740 1.00 96.12 192 PRO A N 1
ATOM 1504 C CA . PRO A 1 192 ? -5.650 3.656 5.637 1.00 96.12 192 PRO A CA 1
ATOM 1505 C C . PRO A 1 192 ? -6.511 4.916 5.824 1.00 96.12 192 PRO A C 1
ATOM 1507 O O . PRO A 1 192 ? -7.670 4.974 5.426 1.00 96.12 192 PRO A O 1
ATOM 1510 N N . LEU A 1 193 ? -5.952 5.968 6.429 1.00 93.00 193 LEU A N 1
ATOM 1511 C CA . LEU A 1 193 ? -6.719 7.183 6.721 1.00 93.00 193 LEU A CA 1
ATOM 1512 C C . LEU A 1 193 ? -7.045 8.003 5.471 1.00 93.00 193 LEU A C 1
ATOM 1514 O O . LEU A 1 193 ? -6.215 8.758 4.959 1.00 93.00 193 LEU A O 1
ATOM 1518 N N . ASP A 1 194 ? -8.282 7.893 5.000 1.00 89.44 194 ASP A N 1
ATOM 1519 C CA . ASP A 1 194 ? -8.863 8.802 4.023 1.00 89.44 194 ASP A CA 1
ATOM 1520 C C . ASP A 1 194 ? -9.881 9.761 4.647 1.00 89.44 194 ASP A C 1
ATOM 1522 O O . ASP A 1 194 ? -10.153 9.737 5.847 1.00 89.44 194 ASP A O 1
ATOM 1526 N N . THR A 1 195 ? -10.439 10.649 3.827 1.00 88.88 195 THR A N 1
ATOM 1527 C CA . THR A 1 195 ? -11.401 11.644 4.302 1.00 88.88 195 THR A CA 1
ATOM 1528 C C . THR A 1 195 ? -12.665 11.012 4.881 1.00 88.88 195 THR A C 1
ATOM 1530 O O . THR A 1 195 ? -13.197 11.544 5.853 1.00 88.88 195 THR A O 1
ATOM 1533 N N . HIS A 1 196 ? -13.130 9.889 4.328 1.00 91.25 196 HIS A N 1
ATOM 1534 C CA . HIS A 1 196 ? -14.325 9.192 4.801 1.00 91.25 196 HIS A CA 1
ATOM 1535 C C . HIS A 1 196 ? -14.052 8.481 6.129 1.00 91.25 196 HIS A C 1
ATOM 1537 O O . HIS A 1 196 ? -14.787 8.688 7.093 1.00 91.25 196 HIS A O 1
ATOM 1543 N N . MET A 1 197 ? -12.954 7.730 6.228 1.00 94.00 197 MET A N 1
ATOM 1544 C CA . MET A 1 197 ? -12.522 7.087 7.467 1.00 94.00 197 MET A CA 1
ATOM 1545 C C . MET A 1 197 ? -12.290 8.122 8.572 1.00 94.00 197 MET A C 1
ATOM 1547 O O . MET A 1 197 ? -12.742 7.935 9.700 1.00 94.00 197 MET A O 1
ATOM 1551 N N . CYS A 1 198 ? -11.682 9.270 8.261 1.00 92.31 198 CYS A N 1
ATOM 1552 C CA . CYS A 1 198 ? -11.522 10.355 9.229 1.00 92.31 198 CYS A CA 1
ATOM 1553 C C . CYS A 1 198 ? -12.856 10.971 9.673 1.00 92.31 198 CYS A C 1
ATOM 1555 O O . CYS A 1 198 ? -13.010 11.296 10.852 1.00 92.31 198 CYS A O 1
ATOM 1557 N N . GLN A 1 199 ? -13.827 11.135 8.771 1.00 91.81 199 GLN A N 1
ATOM 1558 C CA . GLN A 1 199 ? -15.171 11.602 9.130 1.00 91.81 199 GLN A CA 1
ATOM 1559 C C . GLN A 1 199 ? -15.874 10.609 10.060 1.00 91.81 199 GLN A C 1
ATOM 1561 O O . GLN A 1 199 ? -16.398 11.013 11.100 1.00 91.81 199 GLN A O 1
ATOM 1566 N N . ILE A 1 200 ? -15.822 9.316 9.734 1.00 92.44 200 ILE A N 1
ATOM 1567 C CA . ILE A 1 200 ? -16.388 8.240 10.554 1.00 92.44 200 ILE A CA 1
ATOM 1568 C C . ILE A 1 200 ? -15.721 8.226 11.928 1.00 92.44 200 ILE A C 1
ATOM 1570 O O . ILE A 1 200 ? -16.411 8.320 12.944 1.00 92.44 200 ILE A O 1
ATOM 1574 N N . ALA A 1 201 ? -14.388 8.221 11.973 1.00 93.50 201 ALA A N 1
ATOM 1575 C CA . ALA A 1 201 ? -13.621 8.223 13.211 1.00 93.50 201 ALA A CA 1
ATOM 1576 C C . ALA A 1 201 ? -13.962 9.416 14.115 1.00 93.50 201 ALA A C 1
ATOM 1578 O O . ALA A 1 201 ? -14.147 9.233 15.319 1.00 93.50 201 ALA A O 1
ATOM 1579 N N . LYS A 1 202 ? -14.118 10.622 13.552 1.00 92.56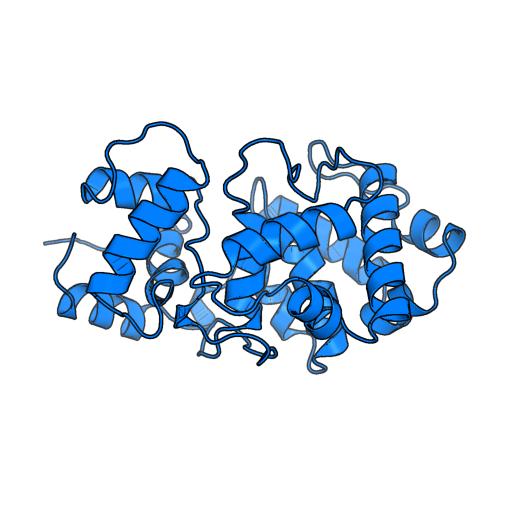 202 LYS A N 1
ATOM 1580 C CA . LYS A 1 202 ? -14.553 11.810 14.306 1.00 92.56 202 LYS A CA 1
ATOM 1581 C C . LYS A 1 202 ? -15.997 11.683 14.789 1.00 92.56 202 LYS A C 1
ATOM 1583 O O . LYS A 1 202 ? -16.262 11.926 15.964 1.00 92.56 202 LYS A O 1
ATOM 1588 N N . SER A 1 203 ? -16.918 11.246 13.928 1.00 92.25 203 SER A N 1
ATOM 1589 C CA . SER A 1 203 ? -18.333 11.062 14.290 1.00 92.25 203 SER A CA 1
ATOM 1590 C C . SER A 1 203 ? -18.516 10.051 15.428 1.00 92.25 203 SER A C 1
ATOM 1592 O O . SER A 1 203 ? -19.354 10.225 16.309 1.00 92.25 203 SER A O 1
ATOM 1594 N N . TRP A 1 204 ? -17.669 9.023 15.461 1.00 93.50 204 TRP A N 1
ATOM 1595 C CA . TRP A 1 204 ? -17.677 7.974 16.475 1.00 93.50 204 TRP A CA 1
ATOM 1596 C C . TRP A 1 204 ? -16.800 8.276 17.685 1.00 93.50 204 TRP A C 1
ATOM 1598 O O . TRP A 1 204 ? -16.735 7.432 18.586 1.00 93.50 204 TRP A O 1
ATOM 1608 N N . ARG A 1 205 ? -16.158 9.454 17.705 1.00 93.62 205 ARG A N 1
ATOM 1609 C CA . ARG A 1 205 ? -15.228 9.920 18.742 1.00 93.62 205 ARG A CA 1
ATOM 1610 C C . ARG A 1 205 ? -14.060 8.954 18.981 1.00 93.62 205 ARG A C 1
ATOM 1612 O O . ARG A 1 205 ? -13.627 8.769 20.113 1.00 93.62 205 ARG A O 1
ATOM 1619 N N . LEU A 1 206 ? -13.554 8.329 17.915 1.00 93.50 206 LEU A N 1
ATOM 1620 C CA . LEU A 1 206 ? -12.359 7.475 17.970 1.00 93.50 206 LEU A CA 1
ATOM 1621 C C . LEU A 1 206 ? -11.080 8.299 18.166 1.00 93.50 206 LEU A C 1
ATOM 1623 O O . LEU A 1 206 ? -10.131 7.823 18.782 1.00 93.50 206 LEU A O 1
ATOM 1627 N N . THR A 1 207 ? -11.081 9.534 17.664 1.00 94.06 207 THR A N 1
ATOM 1628 C CA . THR A 1 207 ? -10.008 10.519 17.815 1.00 94.06 207 THR A CA 1
ATOM 1629 C C . THR A 1 207 ? -10.604 11.923 17.949 1.00 94.06 207 THR A C 1
ATOM 1631 O O . THR A 1 207 ? -11.689 12.199 17.433 1.00 94.06 207 THR A O 1
ATOM 1634 N N . MET A 1 208 ? -9.874 12.814 18.622 1.00 92.44 208 MET A N 1
ATOM 1635 C CA . MET A 1 208 ? -10.172 14.251 18.706 1.00 92.44 208 MET A CA 1
ATOM 1636 C C . MET A 1 208 ? -9.226 15.090 17.833 1.00 92.44 208 MET A C 1
ATOM 1638 O O . MET A 1 208 ? -9.353 16.314 17.779 1.00 92.44 208 MET A O 1
ATOM 1642 N N . ARG A 1 209 ? -8.263 14.450 17.155 1.00 92.00 209 ARG A N 1
ATOM 1643 C CA . ARG A 1 209 ? -7.244 15.131 16.352 1.00 92.00 209 ARG A CA 1
ATOM 1644 C C . ARG A 1 209 ? -7.854 15.757 15.095 1.00 92.00 209 ARG A C 1
ATOM 1646 O O . ARG A 1 209 ? -8.816 15.255 14.508 1.00 92.00 209 ARG A O 1
ATOM 1653 N N . SER A 1 210 ? -7.266 16.861 14.647 1.00 86.50 210 SER A N 1
ATOM 1654 C CA . SER A 1 210 ? -7.620 17.515 13.382 1.00 86.50 210 SER A CA 1
ATOM 1655 C C . SER A 1 210 ? -6.748 17.037 12.218 1.00 86.50 210 SER A C 1
ATOM 1657 O O . SER A 1 210 ? -7.280 16.868 11.120 1.00 86.50 210 SER A O 1
ATOM 1659 N N . SER A 1 211 ? -5.460 16.786 12.474 1.00 90.00 211 SER A N 1
ATOM 1660 C CA . SER A 1 211 ? -4.440 16.412 11.488 1.00 90.00 211 SER A CA 1
ATOM 1661 C C . SER A 1 211 ? -4.446 14.922 11.155 1.00 90.00 211 SER A C 1
ATOM 1663 O O . SER A 1 211 ? -4.397 14.084 12.050 1.00 90.00 211 SER A O 1
ATOM 1665 N N . MET A 1 212 ? -4.457 14.596 9.861 1.00 89.44 212 MET A N 1
ATOM 1666 C CA . MET A 1 212 ? -4.344 13.222 9.353 1.00 89.44 212 MET A CA 1
ATOM 1667 C C . MET A 1 212 ? -2.877 12.772 9.331 1.00 89.44 212 MET A C 1
ATOM 1669 O O . MET A 1 212 ? -2.256 12.691 8.271 1.00 89.44 212 MET A O 1
ATOM 1673 N N . ASP A 1 213 ? -2.327 12.527 10.515 1.00 91.94 213 ASP A N 1
ATOM 1674 C CA . ASP A 1 213 ? -0.941 12.115 10.741 1.00 91.94 213 ASP A CA 1
ATOM 1675 C C . ASP A 1 213 ? -0.834 10.670 11.256 1.00 91.94 213 ASP A C 1
ATOM 1677 O O . ASP A 1 213 ? -1.833 9.980 11.481 1.00 91.94 213 ASP A O 1
ATOM 1681 N N . GLU A 1 214 ? 0.403 10.204 11.428 1.00 93.75 214 GLU A N 1
ATOM 1682 C CA . GLU A 1 214 ? 0.734 8.913 12.041 1.00 93.75 214 GLU A CA 1
ATOM 1683 C C . GLU A 1 214 ? 0.003 8.681 13.362 1.00 93.75 214 GLU A C 1
ATOM 1685 O O . GLU A 1 214 ? -0.568 7.614 13.580 1.00 93.75 214 GLU A O 1
ATOM 1690 N N . THR A 1 215 ? -0.013 9.687 14.240 1.00 94.62 215 THR A N 1
ATOM 1691 C CA . THR A 1 215 ? -0.647 9.572 15.552 1.00 94.62 215 THR A CA 1
ATOM 1692 C C . THR A 1 215 ? -2.137 9.294 15.407 1.00 94.62 215 THR A C 1
ATOM 1694 O O . THR A 1 215 ? -2.642 8.368 16.036 1.00 94.62 215 THR A O 1
ATOM 1697 N N . MET A 1 216 ? -2.840 10.028 14.537 1.00 95.50 216 MET A N 1
ATOM 1698 C CA . MET A 1 216 ? -4.250 9.755 14.251 1.00 95.50 216 MET A CA 1
ATOM 1699 C C . MET A 1 216 ? -4.449 8.340 13.683 1.00 95.50 216 MET A C 1
ATOM 1701 O O . MET A 1 216 ? -5.392 7.653 14.081 1.00 95.50 216 MET A O 1
ATOM 1705 N N . ALA A 1 217 ? -3.577 7.890 12.775 1.00 96.75 217 ALA A N 1
ATOM 1706 C CA . ALA A 1 217 ? -3.680 6.562 12.169 1.00 96.75 217 ALA A CA 1
ATOM 1707 C C . ALA A 1 217 ? -3.543 5.457 13.220 1.00 96.75 217 ALA A C 1
ATOM 1709 O O . ALA A 1 217 ? -4.364 4.538 13.265 1.00 96.75 217 ALA A O 1
ATOM 1710 N N . LEU A 1 218 ? -2.558 5.577 14.111 1.00 97.12 218 LEU A N 1
ATOM 1711 C CA . LEU A 1 218 ? -2.324 4.629 15.197 1.00 97.12 218 LEU A CA 1
ATOM 1712 C C . LEU A 1 218 ? -3.426 4.682 16.268 1.00 97.12 218 LEU A C 1
ATOM 1714 O O . LEU A 1 218 ? -3.845 3.623 16.732 1.00 97.12 218 LEU A O 1
ATOM 1718 N N . GLU A 1 219 ? -3.950 5.865 16.616 1.00 96.81 219 GLU A N 1
ATOM 1719 C CA . GLU A 1 219 ? -5.088 6.018 17.539 1.00 96.81 219 GLU A CA 1
ATOM 1720 C C . GLU A 1 219 ? -6.332 5.291 17.019 1.00 96.81 219 GLU A C 1
ATOM 1722 O O . GLU A 1 219 ? -6.920 4.470 17.727 1.00 96.81 219 GLU A O 1
ATOM 1727 N N . ILE A 1 220 ? -6.719 5.562 15.768 1.00 97.19 220 ILE A N 1
ATOM 1728 C CA . ILE A 1 220 ? -7.886 4.933 15.141 1.00 97.19 220 ILE A CA 1
ATOM 1729 C C . ILE A 1 220 ? -7.671 3.421 15.032 1.00 97.19 220 ILE A C 1
ATOM 1731 O O . ILE A 1 220 ? -8.558 2.653 15.400 1.00 97.19 220 ILE A O 1
ATOM 1735 N N . THR A 1 221 ? -6.483 2.991 14.597 1.00 98.06 221 THR A N 1
ATOM 1736 C CA . THR A 1 221 ? -6.122 1.565 14.531 1.00 98.06 221 THR A CA 1
ATOM 1737 C C . THR A 1 221 ? -6.240 0.902 15.901 1.00 98.06 221 THR A C 1
ATOM 1739 O O . THR A 1 221 ? -6.790 -0.189 15.997 1.00 98.06 221 THR A O 1
ATOM 1742 N N . GLY A 1 222 ? -5.790 1.561 16.973 1.00 97.75 222 GLY A N 1
ATOM 1743 C CA . GLY A 1 222 ? -5.930 1.070 18.345 1.00 97.75 222 GLY A CA 1
ATOM 1744 C C . GLY A 1 222 ? -7.389 0.841 18.743 1.00 97.75 222 GLY A C 1
ATOM 1745 O O . GLY A 1 222 ? -7.719 -0.224 19.251 1.00 97.75 222 GLY A O 1
ATOM 1746 N N . ARG A 1 223 ? -8.289 1.780 18.417 1.00 97.06 223 ARG A N 1
ATOM 1747 C CA . ARG A 1 223 ? -9.728 1.628 18.704 1.00 97.06 223 ARG A CA 1
ATOM 1748 C C . ARG A 1 223 ? -10.368 0.451 17.978 1.00 97.06 223 ARG A C 1
ATOM 1750 O O . ARG A 1 223 ? -11.220 -0.221 18.550 1.00 97.06 223 ARG A O 1
ATOM 1757 N N . PHE A 1 224 ? -9.976 0.197 16.733 1.00 97.19 224 PHE A N 1
ATOM 1758 C CA . PHE A 1 224 ? -10.456 -0.981 16.015 1.00 97.19 224 PHE A CA 1
ATOM 1759 C C . PHE A 1 224 ? -9.780 -2.269 16.491 1.00 97.19 224 PHE A C 1
ATOM 1761 O O . PHE A 1 224 ? -10.430 -3.312 16.502 1.00 97.19 224 PHE A O 1
ATOM 1768 N N . ARG A 1 225 ? -8.533 -2.203 16.971 1.00 97.38 225 ARG A N 1
ATOM 1769 C CA . ARG A 1 225 ? -7.837 -3.334 17.601 1.00 97.38 225 ARG A CA 1
ATOM 1770 C C . ARG A 1 225 ? -8.532 -3.802 18.881 1.00 97.38 225 ARG A C 1
ATOM 1772 O O . ARG A 1 225 ? -8.591 -5.004 19.111 1.00 97.38 225 ARG A O 1
ATOM 1779 N N . ASP A 1 226 ? -9.126 -2.890 19.653 1.00 95.69 226 ASP A N 1
ATOM 1780 C CA . ASP A 1 226 ? -9.952 -3.237 20.824 1.00 95.69 226 ASP A CA 1
ATOM 1781 C C . ASP A 1 226 ? -11.190 -4.085 20.445 1.00 95.69 226 ASP A C 1
ATOM 1783 O O . ASP A 1 226 ? -11.739 -4.804 21.278 1.00 95.69 226 ASP A O 1
ATOM 1787 N N . VAL A 1 227 ? -11.637 -4.014 19.184 1.00 94.44 227 VAL A N 1
ATOM 1788 C CA . VAL A 1 227 ? -12.795 -4.753 18.648 1.00 94.44 227 VAL A CA 1
ATOM 1789 C C . VAL A 1 227 ? -12.374 -6.035 17.923 1.00 94.44 227 VAL A C 1
ATOM 1791 O O . VAL A 1 227 ? -12.985 -7.096 18.101 1.00 94.44 227 VAL A O 1
ATOM 1794 N N . ARG A 1 228 ? -11.339 -5.930 17.086 1.00 96.31 228 ARG A N 1
ATOM 1795 C CA . ARG A 1 228 ? -10.753 -7.010 16.287 1.00 96.31 228 ARG A CA 1
ATOM 1796 C C . ARG A 1 228 ? -9.230 -6.968 16.391 1.00 96.31 228 ARG A C 1
ATOM 1798 O O . ARG A 1 228 ? -8.581 -6.311 15.577 1.00 96.31 228 ARG A O 1
ATOM 1805 N N . PRO A 1 229 ? -8.647 -7.645 17.395 1.00 96.81 229 PRO A N 1
ATOM 1806 C CA . PRO A 1 229 ? -7.206 -7.601 17.625 1.00 96.81 229 PRO A CA 1
ATOM 1807 C C . PRO A 1 229 ? -6.399 -8.310 16.530 1.00 96.81 229 PRO A C 1
ATOM 1809 O O . PRO A 1 229 ? -5.243 -7.965 16.294 1.00 96.81 229 PRO A O 1
ATOM 1812 N N . ASP A 1 230 ? -7.005 -9.286 15.861 1.00 97.81 230 ASP A N 1
ATOM 1813 C CA . ASP A 1 230 ? -6.428 -10.078 14.778 1.00 97.81 230 ASP A CA 1
ATOM 1814 C C . ASP A 1 230 ? -6.458 -9.365 13.415 1.00 97.81 230 ASP A C 1
ATOM 1816 O O . ASP A 1 230 ? -5.604 -9.637 12.575 1.00 97.81 230 ASP A O 1
ATOM 1820 N N . ASP A 1 231 ? -7.390 -8.427 13.211 1.00 98.06 231 ASP A N 1
ATOM 1821 C CA . ASP A 1 231 ? -7.555 -7.665 11.966 1.00 98.06 231 ASP A CA 1
ATOM 1822 C C . ASP A 1 231 ? -8.143 -6.259 12.245 1.00 98.06 231 ASP A C 1
ATOM 1824 O O . ASP A 1 231 ? -9.340 -6.018 12.048 1.00 98.06 231 ASP A O 1
ATOM 1828 N N . PRO A 1 232 ? -7.328 -5.294 12.715 1.00 97.88 232 PRO A N 1
ATOM 1829 C CA . PRO A 1 232 ? -7.800 -3.962 13.100 1.00 97.88 232 PRO A CA 1
ATOM 1830 C C . PRO A 1 232 ? -8.250 -3.101 11.912 1.00 97.88 232 PRO A C 1
ATOM 1832 O O . PRO A 1 232 ? -8.831 -2.036 12.113 1.00 97.88 232 PRO A O 1
ATOM 1835 N N . VAL A 1 233 ? -7.998 -3.526 10.672 1.00 98.12 233 VAL A N 1
ATOM 1836 C CA . VAL A 1 233 ? -8.431 -2.806 9.463 1.00 98.12 233 VAL A CA 1
ATOM 1837 C C . VAL A 1 233 ? -9.586 -3.507 8.744 1.00 98.12 233 VAL A C 1
ATOM 1839 O O . VAL A 1 233 ? -10.014 -3.050 7.686 1.00 98.12 233 VAL A O 1
ATOM 1842 N N . ARG A 1 234 ? -10.148 -4.567 9.345 1.00 97.56 234 ARG A N 1
ATOM 1843 C CA . ARG A 1 234 ? -11.235 -5.393 8.798 1.00 97.56 234 ARG A CA 1
ATOM 1844 C C . ARG A 1 234 ? -12.372 -4.602 8.170 1.00 97.56 234 ARG A C 1
ATOM 1846 O O . ARG A 1 234 ? -12.896 -4.954 7.119 1.00 97.56 234 ARG A O 1
ATOM 1853 N N . TYR A 1 235 ? -12.780 -3.536 8.847 1.00 96.06 235 TYR A N 1
ATOM 1854 C CA . TYR A 1 235 ? -13.965 -2.772 8.479 1.00 96.06 235 TYR A CA 1
ATOM 1855 C C . TYR A 1 235 ? -13.672 -1.612 7.522 1.00 96.06 235 TYR A C 1
ATOM 1857 O O . TYR A 1 235 ? -14.609 -0.934 7.114 1.00 96.06 235 TYR A O 1
ATOM 1865 N N . ASP A 1 236 ? -12.410 -1.375 7.155 1.00 96.19 236 ASP A N 1
ATOM 1866 C CA . ASP A 1 236 ? -11.997 -0.232 6.334 1.00 96.19 236 ASP A CA 1
ATOM 1867 C C . ASP A 1 236 ? -12.787 -0.140 5.023 1.00 96.19 236 ASP A C 1
ATOM 1869 O O . ASP A 1 236 ? -13.426 0.879 4.747 1.00 96.19 236 ASP A O 1
ATOM 1873 N N . PHE A 1 237 ? -12.824 -1.238 4.257 1.00 95.69 237 PHE A N 1
ATOM 1874 C CA . PHE A 1 237 ? -13.546 -1.293 2.986 1.00 95.69 237 PHE A CA 1
ATOM 1875 C C . PHE A 1 237 ? -15.029 -0.971 3.175 1.00 95.69 237 PHE A C 1
ATOM 1877 O O . PHE A 1 237 ? -15.529 -0.013 2.593 1.00 95.69 237 PHE A O 1
ATOM 1884 N N . VAL A 1 238 ? -15.730 -1.722 4.028 1.00 94.56 238 VAL A N 1
ATOM 1885 C CA . VAL A 1 238 ? -17.179 -1.548 4.185 1.00 94.56 238 VAL A CA 1
ATOM 1886 C C . VAL A 1 238 ? -17.543 -0.186 4.762 1.00 94.56 238 VAL A C 1
ATOM 1888 O O . VAL A 1 238 ? -18.538 0.387 4.346 1.00 94.56 238 VAL A O 1
ATOM 1891 N N . LEU A 1 239 ? -16.744 0.384 5.665 1.00 93.31 239 LEU A N 1
ATOM 1892 C CA . LEU A 1 239 ? -17.041 1.688 6.258 1.00 93.31 239 LEU A CA 1
ATOM 1893 C C . LEU A 1 239 ? -16.855 2.837 5.270 1.00 93.31 239 LEU A C 1
ATOM 1895 O O . LEU A 1 239 ? -17.667 3.760 5.241 1.00 93.31 239 LEU A O 1
ATOM 1899 N N . THR A 1 240 ? -15.815 2.783 4.444 1.00 89.62 240 THR A N 1
ATOM 1900 C CA . THR A 1 240 ? -15.525 3.854 3.482 1.00 89.62 240 THR A CA 1
ATOM 1901 C C . THR A 1 240 ? -16.370 3.744 2.214 1.00 89.62 240 THR A C 1
ATOM 1903 O O . THR A 1 240 ? -16.700 4.766 1.608 1.00 89.62 240 THR A O 1
ATOM 1906 N N . ARG A 1 241 ? -16.817 2.536 1.843 1.00 81.62 241 ARG A N 1
ATOM 1907 C CA . ARG A 1 241 ? -17.561 2.298 0.599 1.00 81.62 241 ARG A CA 1
ATOM 1908 C C . ARG A 1 241 ? -18.904 3.020 0.523 1.00 81.62 241 ARG A C 1
ATOM 1910 O O . ARG A 1 241 ? -19.241 3.566 -0.527 1.00 81.62 241 ARG A O 1
ATOM 1917 N N . PHE A 1 242 ? -19.648 3.094 1.624 1.00 64.12 242 PHE A N 1
ATOM 1918 C CA . PHE A 1 242 ? -20.947 3.782 1.647 1.00 64.12 242 PHE A CA 1
ATOM 1919 C C . PHE A 1 242 ? -20.819 5.308 1.515 1.00 64.12 242 PHE A C 1
ATOM 1921 O O . PHE A 1 242 ? -21.736 5.959 1.028 1.00 64.12 242 PHE A O 1
ATOM 1928 N N . GLY A 1 243 ? -19.661 5.884 1.858 1.00 54.00 243 GLY A N 1
ATOM 1929 C CA . GLY A 1 243 ? -19.359 7.292 1.576 1.00 54.00 243 GLY A CA 1
ATOM 1930 C C . GLY A 1 243 ? -19.068 7.578 0.096 1.00 54.00 243 GLY A C 1
ATOM 1931 O O . GLY A 1 243 ? -19.175 8.726 -0.335 1.00 54.00 243 GLY A O 1
ATOM 1932 N N . ILE A 1 244 ? -18.717 6.544 -0.679 1.00 50.75 244 ILE A N 1
ATOM 1933 C CA . ILE A 1 244 ? -18.322 6.624 -2.095 1.00 50.75 244 ILE A CA 1
ATOM 1934 C C . ILE A 1 244 ? -19.513 6.343 -3.029 1.00 50.75 244 ILE A C 1
ATOM 1936 O O . ILE A 1 244 ? -19.530 6.834 -4.159 1.00 50.75 244 ILE A O 1
ATOM 1940 N N . ASN A 1 245 ? -20.530 5.607 -2.564 1.00 48.62 245 ASN A N 1
ATOM 1941 C CA . ASN A 1 245 ? -21.713 5.254 -3.348 1.00 48.62 245 ASN A CA 1
ATOM 1942 C C . ASN A 1 245 ? -22.984 5.953 -2.809 1.00 48.62 245 ASN A C 1
ATOM 1944 O O . ASN A 1 245 ? -23.645 5.409 -1.926 1.00 48.62 245 ASN A O 1
ATOM 1948 N N . PRO A 1 246 ? -23.373 7.134 -3.333 1.00 40.72 246 PRO A N 1
ATOM 1949 C CA . PRO A 1 246 ? -24.536 7.883 -2.842 1.00 40.72 246 PRO A CA 1
ATOM 1950 C C . PRO A 1 246 ? -25.890 7.168 -3.016 1.00 40.72 246 PRO A C 1
ATOM 1952 O O . PRO A 1 246 ? -26.878 7.618 -2.443 1.00 40.72 246 PRO A O 1
ATOM 1955 N N . GLY A 1 247 ? -25.953 6.066 -3.777 1.00 40.72 247 GLY A N 1
ATOM 1956 C CA . GLY A 1 247 ? -27.137 5.202 -3.879 1.00 40.72 247 GLY A CA 1
ATOM 1957 C C . GLY A 1 247 ? -27.209 4.089 -2.826 1.00 40.72 247 GLY A C 1
ATOM 1958 O O . GLY A 1 247 ? -28.228 3.413 -2.726 1.00 40.72 247 GLY A O 1
ATOM 1959 N N . ALA A 1 248 ? -26.151 3.888 -2.038 1.00 45.94 248 ALA A N 1
ATOM 1960 C CA . ALA A 1 248 ? -26.117 2.912 -0.958 1.00 45.94 248 ALA A CA 1
ATOM 1961 C C . ALA A 1 248 ? -26.515 3.596 0.361 1.00 45.94 248 ALA A C 1
ATOM 1963 O O . ALA A 1 248 ? -25.693 3.837 1.244 1.00 45.94 248 ALA A O 1
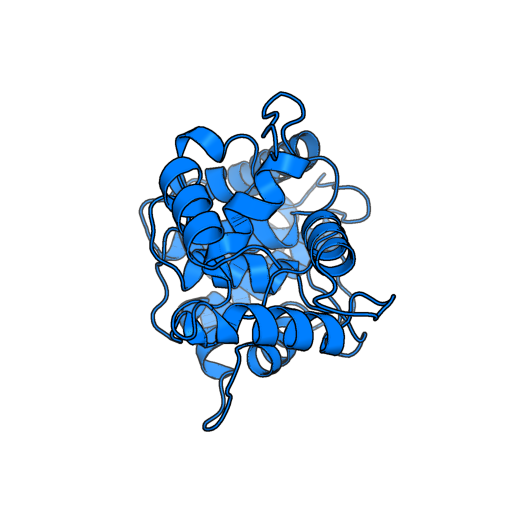ATOM 1964 N N . THR A 1 249 ? -27.789 3.968 0.485 1.00 35.00 249 THR A N 1
ATOM 1965 C CA . THR A 1 249 ? -28.350 4.473 1.741 1.00 35.00 249 THR A CA 1
ATOM 1966 C C . THR A 1 249 ? -28.419 3.346 2.766 1.00 35.00 249 THR A C 1
ATOM 1968 O O . THR A 1 249 ? -29.249 2.445 2.670 1.00 35.00 249 THR A O 1
ATOM 1971 N N . VAL A 1 250 ? -27.573 3.415 3.794 1.00 43.84 250 VAL A N 1
ATOM 1972 C CA . VAL A 1 250 ? -27.789 2.660 5.032 1.00 43.84 250 VAL A CA 1
ATOM 1973 C C . VAL A 1 250 ? -28.635 3.541 5.945 1.00 43.84 250 VAL A C 1
ATOM 1975 O O . VAL A 1 250 ? -28.153 4.539 6.480 1.00 43.84 250 VAL A O 1
ATOM 1978 N N . HIS A 1 251 ? -29.916 3.205 6.087 1.00 29.41 251 HIS A N 1
ATOM 1979 C CA . HIS A 1 251 ? -30.757 3.778 7.133 1.00 29.41 251 HIS A CA 1
ATOM 1980 C C . HIS A 1 251 ? -30.236 3.271 8.481 1.00 29.41 251 HIS A C 1
ATOM 1982 O O . HIS A 1 251 ?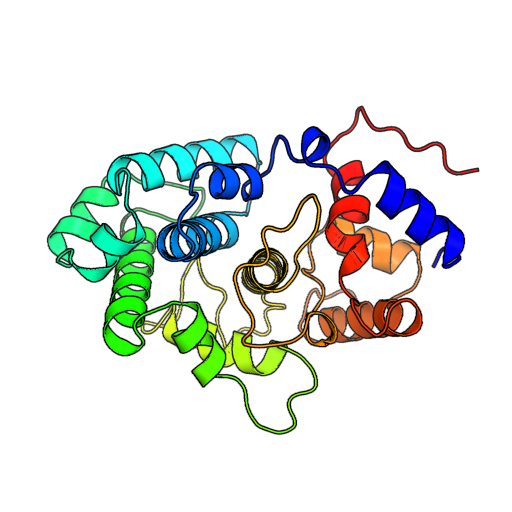 -30.457 2.118 8.847 1.00 29.41 251 HIS A O 1
ATOM 1988 N N . TRP A 1 252 ? -29.498 4.115 9.198 1.00 45.19 252 TRP A N 1
ATOM 1989 C CA . TRP A 1 252 ? -29.166 3.860 10.594 1.00 45.19 252 TRP A CA 1
ATOM 1990 C C . TRP A 1 252 ? -30.406 4.174 11.430 1.00 45.19 252 TRP A C 1
ATOM 1992 O O . TRP A 1 252 ? -30.919 5.292 11.367 1.00 45.19 252 TRP A O 1
ATOM 2002 N N . VAL A 1 253 ? -30.906 3.158 12.136 1.00 32.88 253 VAL A N 1
ATOM 2003 C CA . VAL A 1 253 ? -31.887 3.309 13.222 1.00 32.88 253 VAL A CA 1
ATOM 2004 C C . VAL A 1 253 ? -31.270 4.138 14.342 1.00 32.88 253 VAL A C 1
ATOM 2006 O O . VAL A 1 253 ? -30.076 3.894 14.641 1.00 32.88 253 VAL A O 1
#

Secondary structure (DSSP, 8-state):
---HHHHHHHHHHH-SGGGT-SSGGGGGGG--SHHHHHHHHHHHHHH--S-HHHHHHHHHHHHHHH-S-HHHHHHH--HHHHHHHHTT-EETTEEHHHHHHHHHHHHHHHHHHSSHHHHHHTTPPTT-SSSHHHHHHHHHHH-TTS--SSS--TTTT---HHHHHHHHHHH-BSSSSB----SS-GGG------HHHHHHHHHTTS----S-SHHHHHHHHHHHHTT-SS-TTTTHHHHHHHHH-TT------

pLDDT: mean 92.84, std 11.97, range [29.41, 98.75]

Radius of gyration: 17.72 Å; chains: 1; bounding box: 49×32×44 Å

Foldseek 3Di:
DDDLVVLVVLLVVFVAPVLPPPALLVVLVLAPDPQQSLQSLLLSLLLRDDDSVLSVVLSCLLDVLCPNRNNVSLQPPDLVSLLVSLPPRDDPPDHSVLSSLLSNLSNVLCNVQVGPLRLLLVQDDPPQQASLSSLLVSLCSSCVVADGSRGDGSPPQALRLSVLSSCCLQCDPDNRRPPVHDSDFLLRGWASDDPQLVVVCVVVVLDPDPDNGNVSRVSQLVVLCVSPNRHSHSSRCSSSSCVVDVVPDDPDD